Protein AF-A0A1M2VVQ6-F1 (afdb_monomer_lite)

pLDDT: mean 74.53, std 21.7, range [38.53, 98.31]

Sequence (285 aa):
MPRKKKAVEDTEEDHKRVYKPYTCKCLKHCNGNPTPVSKSSYYRHQLAEKVRRAGRHIVDKVRRKRKKDSDGLGAHRQTSNRSAGTDSLTTSSDPNRTRGTITGQVPLVETVAPAPAVTANVEVIAKAEVIMQAEVTAQAEATAKADTTAKADTTVKADATAKAEATAKAPTAKGASRLRINRTSTTARNLSAVAYIKQHPKATTGEFTTYYDTMNEELQIGNEARFRFGHAHLLKNPGASAEEVVNAFAAAPDDVKKTFYDVALAQITATAKAKKPRTNGKALK

Organism: Trametes pubescens (NCBI:txid154538)

Secondary structure (DSSP, 8-state):
---PPPP----GGGG------EEE--TTTSTTS-EEE-HHHHHHHHHHHHHHHHHHHHHHHHHHHHHHHHHHTTTTS-SS---------------------------------------------------------------------------------------------TT-PBPPP-TT---HHHHHHHHHHHH-TT-BHHHHHHHHHT--HHHHHHHHHHHHHHHHHHHH-TT--HHHHHHHHHHS-HHHHHHHHHHHHHHHHHHHHHTS---------

Radius of gyration: 37.9 Å; chains: 1; bounding box: 66×82×114 Å

Structure (mmCIF, N/CA/C/O backbone):
data_AF-A0A1M2VVQ6-F1
#
_entry.id   AF-A0A1M2VVQ6-F1
#
loop_
_atom_site.group_PDB
_atom_site.id
_atom_site.type_symbol
_atom_site.label_atom_id
_atom_site.label_alt_id
_atom_site.label_comp_id
_atom_site.label_asym_id
_atom_site.label_entity_id
_atom_site.label_seq_id
_atom_site.pdbx_PDB_ins_code
_atom_site.Cartn_x
_atom_site.Cartn_y
_atom_site.Cartn_z
_atom_site.occupancy
_atom_site.B_iso_or_equiv
_atom_site.auth_seq_id
_atom_site.auth_comp_id
_atom_site.auth_asym_id
_atom_site.auth_atom_id
_atom_site.pdbx_PDB_model_num
ATOM 1 N N . MET A 1 1 ? -20.228 12.683 49.291 1.00 43.69 1 MET A N 1
ATOM 2 C CA . MET A 1 1 ? -20.542 13.968 48.623 1.00 43.69 1 MET A CA 1
ATOM 3 C C . MET A 1 1 ? -21.020 13.694 47.193 1.00 43.69 1 MET A C 1
ATOM 5 O O . MET A 1 1 ? -20.183 13.441 46.330 1.00 43.69 1 MET A O 1
ATOM 9 N N . PRO A 1 2 ? -22.338 13.649 46.930 1.00 49.59 2 PRO A N 1
ATOM 10 C CA . PRO A 1 2 ? -22.874 13.388 45.594 1.00 49.59 2 PRO A CA 1
ATOM 11 C C . PRO A 1 2 ? -22.702 14.625 44.697 1.00 49.59 2 PRO A C 1
ATOM 13 O O . PRO A 1 2 ? -23.099 15.732 45.057 1.00 49.59 2 PRO A O 1
ATOM 16 N N . ARG A 1 3 ? -22.084 14.451 43.522 1.00 50.03 3 ARG A N 1
ATOM 17 C CA . ARG A 1 3 ? -21.921 15.524 42.529 1.00 50.03 3 ARG A CA 1
ATOM 18 C C . ARG A 1 3 ? -23.274 15.822 41.876 1.00 50.03 3 ARG A C 1
ATOM 20 O O . ARG A 1 3 ? -23.777 15.008 41.105 1.00 50.03 3 ARG A O 1
ATOM 27 N N . LYS A 1 4 ? -23.845 16.995 42.179 1.00 59.12 4 LYS A N 1
ATOM 28 C CA . LYS A 1 4 ? -25.025 17.549 41.497 1.00 59.12 4 LYS A CA 1
ATOM 29 C C . LYS A 1 4 ? -24.736 17.668 39.996 1.00 59.12 4 LYS A C 1
ATOM 31 O O . LYS A 1 4 ? -23.838 18.405 39.593 1.00 59.12 4 LYS A O 1
ATOM 36 N N . LYS A 1 5 ? -25.488 16.929 39.178 1.00 60.38 5 LYS A N 1
ATOM 37 C CA . LYS A 1 5 ? -25.526 17.106 37.723 1.00 60.38 5 LYS A CA 1
ATOM 38 C C . LYS A 1 5 ? -26.193 18.455 37.439 1.00 60.38 5 LYS A C 1
ATOM 40 O O . LYS A 1 5 ? -27.331 18.659 37.848 1.00 60.38 5 LYS A O 1
ATOM 45 N N . LYS A 1 6 ? -25.473 19.377 36.793 1.00 63.59 6 LYS A N 1
ATOM 46 C CA . LYS A 1 6 ? -26.068 20.597 36.232 1.00 63.59 6 LYS A CA 1
ATOM 47 C C . LYS A 1 6 ? -26.961 20.188 35.063 1.00 63.59 6 LYS A C 1
ATOM 49 O O . LYS A 1 6 ? -26.488 19.493 34.166 1.00 63.59 6 LYS A O 1
ATOM 54 N N . ALA A 1 7 ? -28.225 20.596 35.111 1.00 61.66 7 ALA A N 1
ATOM 55 C CA . ALA A 1 7 ? -29.101 20.581 33.952 1.00 61.66 7 ALA A CA 1
ATOM 56 C C . ALA A 1 7 ? -28.480 21.498 32.891 1.00 61.66 7 ALA A C 1
AT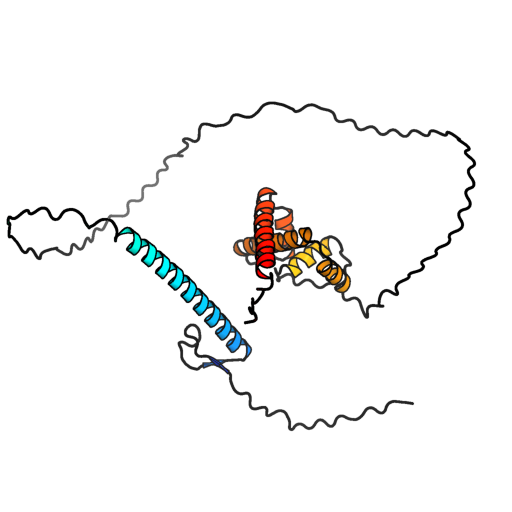OM 58 O O . ALA A 1 7 ? -28.131 22.641 33.187 1.00 61.66 7 ALA A O 1
ATOM 59 N N . VAL A 1 8 ? -28.245 20.949 31.704 1.00 64.56 8 VAL A N 1
ATOM 60 C CA . VAL A 1 8 ? -27.896 21.728 30.520 1.00 64.56 8 VAL A CA 1
ATOM 61 C C . VAL A 1 8 ? -29.236 22.154 29.939 1.00 64.56 8 VAL A C 1
ATOM 63 O O . VAL A 1 8 ? -30.011 21.301 29.519 1.00 64.56 8 VAL A O 1
ATOM 66 N N . GLU A 1 9 ? -29.548 23.442 30.040 1.00 64.50 9 GLU A N 1
ATOM 67 C CA . GLU A 1 9 ? -30.671 24.046 29.329 1.00 64.50 9 GLU A CA 1
ATOM 68 C C . GLU A 1 9 ? -30.311 24.075 27.840 1.00 64.50 9 GLU A C 1
ATOM 70 O O . GLU A 1 9 ? -29.369 24.759 27.434 1.00 64.50 9 GLU A O 1
ATOM 75 N N . ASP A 1 10 ? -31.021 23.272 27.048 1.00 54.12 10 ASP A N 1
ATOM 76 C CA . ASP A 1 10 ? -30.941 23.258 25.589 1.00 54.12 10 ASP A CA 1
ATOM 77 C C . ASP A 1 10 ? -31.578 24.546 25.044 1.00 54.12 10 ASP A C 1
ATOM 79 O O . ASP A 1 10 ? -32.793 24.645 24.875 1.00 54.12 10 ASP A O 1
ATOM 83 N N . THR A 1 11 ? -30.760 25.564 24.782 1.00 62.25 11 THR A N 1
ATOM 84 C CA . THR A 1 11 ? -31.177 26.741 24.017 1.00 62.25 11 THR A CA 1
ATOM 85 C C . THR A 1 11 ? -31.167 26.404 22.520 1.00 62.25 11 THR A C 1
ATOM 87 O O . THR A 1 11 ? -30.121 26.324 21.880 1.00 62.25 11 THR A O 1
ATOM 90 N N . GLU A 1 12 ? -32.355 26.214 21.937 1.00 64.69 12 GLU A N 1
ATOM 91 C CA . GLU A 1 12 ? -32.599 25.886 20.516 1.00 64.69 12 GLU A CA 1
ATOM 92 C C . GLU A 1 12 ? -32.143 26.959 19.491 1.00 64.69 12 GLU A C 1
ATOM 94 O O . GLU A 1 12 ? -32.340 26.796 18.284 1.00 64.69 12 GLU A O 1
ATOM 99 N N . GLU A 1 13 ? -31.508 28.058 19.907 1.00 62.50 13 GLU A N 1
ATOM 100 C CA . GLU A 1 13 ? -31.240 29.211 19.030 1.00 62.50 13 GLU A CA 1
ATOM 101 C C . GLU A 1 13 ? -29.960 29.124 18.170 1.00 62.50 13 GLU A C 1
ATOM 103 O O . GLU A 1 13 ? -29.774 29.941 17.266 1.00 62.50 13 GLU A O 1
ATOM 108 N N . ASP A 1 14 ? -29.093 28.121 18.349 1.00 58.66 14 ASP A N 1
ATOM 109 C CA . ASP A 1 14 ? -27.730 28.151 17.776 1.00 58.66 14 ASP A CA 1
ATOM 110 C C . ASP A 1 14 ? -27.556 27.448 16.401 1.00 58.66 14 ASP A C 1
ATOM 112 O O . ASP A 1 14 ? -26.443 27.282 15.884 1.00 58.66 14 ASP A O 1
ATOM 116 N N . HIS A 1 15 ? -28.651 27.040 15.744 1.00 59.78 15 HIS A N 1
ATOM 117 C CA . HIS A 1 15 ? -28.588 26.220 14.518 1.00 59.78 15 HIS A CA 1
ATOM 118 C C . HIS A 1 15 ? -28.807 26.947 13.182 1.00 59.78 15 HIS A C 1
ATOM 120 O O . HIS A 1 15 ? -28.837 26.304 12.131 1.00 59.78 15 HIS A O 1
ATOM 126 N N . LYS A 1 16 ? -28.821 28.285 13.153 1.00 59.94 16 LYS A N 1
ATOM 127 C CA . LYS A 1 16 ? -28.748 29.057 11.894 1.00 59.94 16 LYS A CA 1
ATOM 128 C C . LYS A 1 16 ? -27.322 29.512 11.575 1.00 59.94 16 LYS A C 1
ATOM 130 O O . LYS A 1 16 ? -27.089 30.654 11.182 1.00 59.94 16 LYS A O 1
ATOM 135 N N . ARG A 1 17 ? -26.334 28.611 11.657 1.00 67.06 17 ARG A N 1
ATOM 136 C CA . ARG A 1 17 ? -25.067 28.833 10.940 1.00 67.06 17 ARG A CA 1
ATOM 137 C C . ARG A 1 17 ? -25.363 28.767 9.449 1.00 67.06 17 ARG A C 1
ATOM 139 O O . ARG A 1 17 ? -25.398 27.684 8.874 1.00 67.06 17 ARG A O 1
ATOM 146 N N . VAL A 1 18 ? -25.590 29.933 8.844 1.00 73.44 18 VAL A N 1
ATOM 147 C CA . VAL A 1 18 ? -25.750 30.125 7.399 1.00 73.44 18 VAL A CA 1
ATOM 148 C C . VAL A 1 18 ? -24.633 29.362 6.686 1.00 73.44 18 VAL A C 1
ATOM 150 O O . VAL A 1 18 ? -23.469 29.773 6.688 1.00 73.44 18 VAL A O 1
ATOM 153 N N . TYR A 1 19 ? -24.973 28.197 6.132 1.00 78.56 19 TYR A N 1
ATOM 154 C CA . TYR A 1 19 ? -24.023 27.337 5.444 1.00 78.56 19 TYR A CA 1
ATOM 155 C C . TYR A 1 19 ? -23.628 28.041 4.150 1.00 78.56 19 TYR A C 1
ATOM 157 O O . TYR A 1 19 ? -24.377 28.024 3.178 1.00 78.56 19 TYR A O 1
ATOM 165 N N . LYS A 1 20 ? -22.466 28.704 4.135 1.00 82.00 20 LYS A N 1
ATOM 166 C CA . LYS A 1 20 ? -21.926 29.295 2.905 1.00 82.00 20 LYS A CA 1
ATOM 167 C C . LYS A 1 20 ? -21.628 28.151 1.925 1.00 82.00 20 LYS A C 1
ATOM 169 O O . LYS A 1 20 ? -20.743 27.341 2.218 1.00 82.00 20 LYS A O 1
ATOM 174 N N . PRO A 1 21 ? -22.343 28.046 0.790 1.00 87.12 21 PRO A N 1
ATOM 175 C CA . PRO A 1 21 ? -22.117 26.967 -0.160 1.00 87.12 21 PRO A CA 1
ATOM 176 C C . PRO A 1 21 ? -20.714 27.096 -0.763 1.00 87.12 21 PRO A C 1
ATOM 178 O O . PRO A 1 21 ? -20.278 28.186 -1.138 1.00 87.12 21 PRO A O 1
ATOM 181 N N . TYR A 1 22 ? -19.989 25.980 -0.864 1.00 93.38 22 TYR A N 1
ATOM 182 C CA . TYR A 1 22 ? -18.701 25.958 -1.553 1.00 93.38 22 TYR A CA 1
ATOM 183 C C . TYR A 1 22 ? -18.952 26.028 -3.059 1.00 93.38 22 TYR A C 1
ATOM 185 O O . TYR A 1 22 ? -19.727 25.240 -3.590 1.00 93.38 22 TYR A O 1
ATOM 193 N N . THR A 1 23 ? -18.288 26.939 -3.768 1.00 92.44 23 THR A N 1
ATOM 194 C CA . THR A 1 23 ? -18.395 27.044 -5.230 1.00 92.44 23 THR A CA 1
ATOM 195 C C . THR A 1 23 ? -17.130 26.502 -5.890 1.00 92.44 23 THR A C 1
ATOM 197 O O . THR A 1 23 ? -16.009 26.863 -5.530 1.00 92.44 23 THR A O 1
ATOM 200 N N . CYS A 1 24 ? -17.288 25.593 -6.853 1.00 93.12 24 CYS A N 1
ATOM 201 C CA . CYS A 1 24 ? -16.178 25.038 -7.628 1.00 93.12 24 CYS A CA 1
ATOM 202 C C . CYS A 1 24 ? -16.239 25.539 -9.077 1.00 93.12 24 CYS A C 1
ATOM 204 O O . CYS A 1 24 ? -17.318 25.612 -9.649 1.00 93.12 24 CYS A O 1
ATOM 206 N N . LYS A 1 25 ? -15.078 25.862 -9.665 1.00 92.19 25 LYS A N 1
ATOM 207 C CA . LYS A 1 25 ? -14.919 26.315 -11.064 1.00 92.19 25 LYS A CA 1
ATOM 208 C C . LYS A 1 25 ? -13.993 25.397 -11.877 1.00 92.19 25 LYS A C 1
ATOM 210 O O . LYS A 1 25 ? -13.282 25.845 -12.773 1.00 92.19 25 LYS A O 1
ATOM 215 N N . CYS A 1 26 ? -13.882 24.118 -11.516 1.00 87.44 26 CYS A N 1
ATOM 216 C CA . CYS A 1 26 ? -12.960 23.223 -12.219 1.00 87.44 26 CYS A CA 1
ATOM 217 C C . CYS A 1 26 ? -13.473 22.902 -13.635 1.00 87.44 26 CYS A C 1
ATOM 219 O O . CYS A 1 26 ? -14.667 22.695 -13.841 1.00 87.44 26 CYS A O 1
ATOM 221 N N . LEU A 1 27 ? -12.570 22.829 -14.617 1.00 85.50 27 LEU A N 1
ATOM 222 C CA . LEU A 1 27 ? -12.946 22.578 -16.016 1.00 85.50 27 LEU A CA 1
ATOM 223 C C . LEU A 1 27 ? -13.552 21.186 -16.227 1.00 85.50 27 LEU A C 1
ATOM 225 O O . LEU A 1 27 ? -14.407 21.026 -17.080 1.00 85.50 27 LEU A O 1
ATOM 229 N N . LYS A 1 28 ? -13.126 20.179 -15.453 1.00 86.00 28 LYS A N 1
ATOM 230 C CA . LYS A 1 28 ? -13.528 18.784 -15.686 1.00 86.00 28 LYS A CA 1
ATOM 231 C C . LYS A 1 28 ? -14.926 18.449 -15.162 1.00 86.00 28 LYS A C 1
ATOM 233 O O . LYS A 1 28 ? -15.547 17.544 -15.696 1.00 86.00 28 LYS A O 1
ATOM 238 N N . HIS A 1 29 ? -15.364 19.046 -14.052 1.00 86.56 29 HIS A N 1
ATOM 239 C CA . HIS A 1 29 ? -16.640 18.675 -13.407 1.00 86.56 29 HIS A CA 1
ATOM 240 C C . HIS A 1 29 ? -17.638 19.831 -13.386 1.00 86.56 29 HIS A C 1
ATOM 242 O O . HIS A 1 29 ? -18.831 19.596 -13.270 1.00 86.56 29 HIS A O 1
ATOM 248 N N . CYS A 1 30 ? -17.158 21.070 -13.509 1.00 88.12 30 CYS A N 1
ATOM 249 C CA . CYS A 1 30 ? -17.995 22.266 -13.472 1.00 88.12 30 CYS A CA 1
ATOM 250 C C . CYS A 1 30 ? -17.981 23.018 -14.813 1.00 88.12 30 CYS A C 1
ATOM 252 O O . CYS A 1 30 ? -18.592 24.075 -14.916 1.00 88.12 30 CYS A O 1
ATOM 254 N N . ASN A 1 31 ? -17.243 22.533 -15.824 1.00 88.31 31 ASN A N 1
ATOM 255 C CA . ASN A 1 31 ? -17.029 23.206 -17.116 1.00 88.31 31 ASN A CA 1
ATOM 256 C C . ASN A 1 31 ? -16.543 24.665 -16.988 1.00 88.31 31 ASN A C 1
ATOM 258 O O . ASN A 1 31 ? -16.753 25.479 -17.877 1.00 88.31 31 ASN A O 1
ATOM 262 N N . GLY A 1 32 ? -15.895 25.010 -15.867 1.00 87.88 32 GLY A N 1
ATOM 263 C CA . GLY A 1 32 ? -15.480 26.384 -15.557 1.00 87.88 32 GLY A CA 1
ATOM 264 C C . GLY A 1 32 ? -16.569 27.273 -14.939 1.00 87.88 32 GLY A C 1
ATOM 265 O O . GLY A 1 32 ? -16.237 28.321 -14.383 1.00 87.88 32 GLY A O 1
ATOM 266 N N . ASN A 1 33 ? -17.832 26.842 -14.939 1.00 92.75 33 ASN A N 1
ATOM 267 C CA . ASN A 1 33 ? -18.932 27.577 -14.322 1.00 92.75 33 ASN A CA 1
ATOM 268 C C . ASN A 1 33 ? -18.927 27.387 -12.795 1.00 92.75 33 ASN A C 1
ATOM 270 O O . ASN A 1 33 ? -18.626 26.292 -12.317 1.00 92.75 33 ASN A O 1
ATOM 274 N N . PRO A 1 34 ? -19.234 28.429 -12.000 1.00 92.75 34 PRO A N 1
ATOM 275 C CA . PRO A 1 34 ? -19.323 28.311 -10.550 1.00 92.75 34 PRO A CA 1
ATOM 276 C C . PRO A 1 34 ? -20.540 27.468 -10.160 1.00 92.75 34 PRO A C 1
ATOM 278 O O . PRO A 1 34 ? -21.655 27.970 -10.075 1.00 92.75 34 PRO A O 1
ATOM 281 N N . THR A 1 35 ? -20.322 26.183 -9.893 1.00 93.12 35 THR A N 1
ATOM 282 C CA . THR A 1 35 ? -21.376 25.282 -9.408 1.00 93.12 35 THR A CA 1
ATOM 283 C C . THR A 1 35 ? -21.276 25.133 -7.888 1.00 93.12 35 THR A C 1
ATOM 285 O O . THR A 1 35 ? -20.170 24.857 -7.394 1.00 93.12 35 THR A O 1
ATOM 288 N N . PRO A 1 36 ? -22.380 25.285 -7.135 1.00 94.06 36 PRO A N 1
ATOM 289 C CA . PRO A 1 36 ? -22.394 24.982 -5.712 1.00 94.06 36 PRO A CA 1
ATOM 290 C C . PRO A 1 36 ? -22.177 23.479 -5.511 1.00 94.06 36 PRO A C 1
ATOM 292 O O . PRO A 1 36 ? -22.791 22.644 -6.170 1.00 94.06 36 PRO A O 1
ATOM 295 N N . VAL A 1 37 ? -21.267 23.131 -4.612 1.00 94.25 37 VAL A N 1
ATOM 296 C CA . VAL A 1 37 ? -20.904 21.754 -4.285 1.00 94.25 37 VAL A CA 1
ATOM 297 C C . VAL A 1 37 ? -20.813 21.592 -2.773 1.00 94.25 37 VAL A C 1
ATOM 299 O O . VAL A 1 37 ? -20.580 22.547 -2.030 1.00 94.25 37 VAL A O 1
ATOM 302 N N . SER A 1 38 ? -20.959 20.357 -2.298 1.00 93.12 38 SER A N 1
ATOM 303 C CA . SER A 1 38 ? -20.677 20.043 -0.899 1.00 93.12 38 SER A CA 1
ATOM 304 C C . SER A 1 38 ? -19.198 20.284 -0.571 1.00 93.12 38 SER A C 1
ATOM 306 O O . SER A 1 38 ? -18.321 20.198 -1.439 1.00 93.12 38 SER A O 1
ATOM 308 N N . LYS A 1 39 ? -18.893 20.526 0.710 1.00 92.50 39 LYS A N 1
ATOM 309 C CA . LYS A 1 39 ? -17.516 20.709 1.202 1.00 92.50 39 LYS A CA 1
ATOM 310 C C . LYS A 1 39 ? -16.574 19.575 0.776 1.00 92.50 39 LYS A C 1
ATOM 312 O O . LYS A 1 39 ? -15.461 19.829 0.321 1.00 92.50 39 LYS A O 1
ATOM 317 N N . SER A 1 40 ? -17.013 18.320 0.888 1.00 90.50 40 SER A N 1
ATOM 318 C CA . SER A 1 40 ? -16.204 17.152 0.511 1.00 90.50 40 SER A CA 1
ATOM 319 C C . SER A 1 40 ? -15.951 17.078 -0.998 1.00 90.50 40 SER A C 1
ATOM 321 O O . SER A 1 40 ? -14.845 16.740 -1.425 1.00 90.50 40 SER A O 1
ATOM 323 N N . SER A 1 41 ? -16.938 17.429 -1.826 1.00 91.75 41 SER A N 1
ATOM 324 C CA . SER A 1 41 ? -16.773 17.490 -3.282 1.00 91.75 41 SER A CA 1
ATOM 325 C C . SER A 1 41 ? -15.864 18.643 -3.710 1.00 91.75 41 SER A C 1
ATOM 327 O O . SER A 1 41 ? -14.991 18.437 -4.551 1.00 91.75 41 SER A O 1
ATOM 329 N N . TYR A 1 42 ? -15.963 19.809 -3.062 1.00 94.88 42 TYR A N 1
ATOM 330 C CA . TYR A 1 42 ? -15.055 20.936 -3.292 1.00 94.88 42 TYR A CA 1
ATOM 331 C C . TYR A 1 42 ? -13.581 20.537 -3.127 1.00 94.88 42 TYR A C 1
ATOM 333 O O . TYR A 1 42 ? -12.776 20.757 -4.035 1.00 94.88 42 TYR A O 1
ATOM 341 N N . TYR A 1 43 ? -13.223 19.889 -2.011 1.00 94.50 43 TYR A N 1
ATOM 342 C CA . TYR A 1 43 ? -11.838 19.466 -1.775 1.00 94.50 43 TYR A CA 1
ATOM 343 C C . TYR A 1 43 ? -11.373 18.376 -2.747 1.00 94.50 43 TYR A C 1
ATOM 345 O O . TYR A 1 43 ? -10.229 18.424 -3.204 1.00 94.50 43 TYR A O 1
ATOM 353 N N . ARG A 1 44 ? -12.253 17.438 -3.134 1.00 90.94 44 ARG A N 1
ATOM 354 C CA . ARG A 1 44 ? -11.942 16.438 -4.172 1.00 90.94 44 ARG A CA 1
ATOM 355 C C . ARG A 1 44 ? -11.640 17.098 -5.519 1.00 90.94 44 ARG A C 1
ATOM 357 O O . ARG A 1 44 ? -10.627 16.776 -6.137 1.00 90.94 44 ARG A O 1
ATOM 364 N N . HIS A 1 45 ? -12.452 18.070 -5.940 1.00 92.31 45 HIS A N 1
ATOM 365 C CA . HIS A 1 45 ? -12.227 18.806 -7.189 1.00 92.31 45 HIS A CA 1
ATOM 366 C C . HIS A 1 45 ? -10.939 19.639 -7.125 1.00 92.31 45 HIS A C 1
ATOM 368 O O . HIS A 1 45 ? -10.164 19.663 -8.082 1.00 92.31 45 HIS A O 1
ATOM 374 N N . GLN A 1 46 ? -10.673 20.292 -5.988 1.00 92.19 46 GLN A N 1
ATOM 375 C CA . GLN A 1 46 ? -9.464 21.089 -5.789 1.00 92.19 46 GLN A CA 1
ATOM 376 C C . GLN A 1 46 ? -8.193 20.225 -5.845 1.00 92.19 46 GLN A C 1
ATOM 378 O O . GLN A 1 46 ? -7.199 20.631 -6.450 1.00 92.19 46 GLN A O 1
ATOM 383 N N . LEU A 1 47 ? -8.2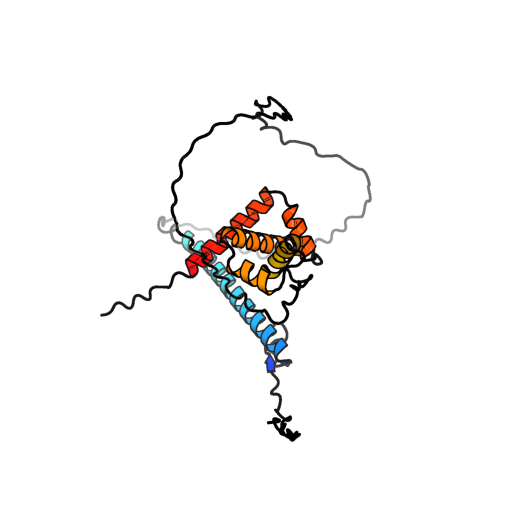22 19.026 -5.252 1.00 91.62 47 LEU A N 1
ATOM 384 C CA . LEU A 1 47 ? -7.113 18.075 -5.308 1.00 91.62 47 LEU A CA 1
ATOM 385 C C . LEU A 1 47 ? -6.893 17.552 -6.733 1.00 91.62 47 LEU A C 1
ATOM 387 O O . LEU A 1 47 ? -5.765 17.584 -7.225 1.00 91.62 47 LEU A O 1
ATOM 391 N N . ALA A 1 48 ? -7.965 17.149 -7.420 1.00 89.12 48 ALA A N 1
ATOM 392 C CA . ALA A 1 48 ? -7.895 16.691 -8.806 1.00 89.12 48 ALA A CA 1
ATOM 393 C C . ALA A 1 48 ? -7.301 17.767 -9.732 1.00 89.12 48 ALA A C 1
ATOM 395 O O . ALA A 1 48 ? -6.435 17.478 -10.557 1.00 89.12 48 ALA A O 1
ATOM 396 N N . GLU A 1 49 ? -7.701 19.029 -9.559 1.00 90.69 49 GLU A N 1
ATOM 397 C CA . GLU A 1 49 ? -7.188 20.147 -10.353 1.00 90.69 49 GLU A CA 1
ATOM 398 C C . GLU A 1 49 ? -5.707 20.448 -10.059 1.00 90.69 49 GLU A C 1
ATOM 400 O O . GLU A 1 49 ? -4.946 20.737 -10.988 1.00 90.69 49 GLU A O 1
ATOM 405 N N . LYS A 1 50 ? -5.261 20.315 -8.799 1.00 91.44 50 LYS A N 1
ATOM 406 C CA . LYS A 1 50 ? -3.834 20.410 -8.431 1.00 91.44 50 LYS A CA 1
ATOM 407 C C . LYS A 1 50 ? -3.000 19.321 -9.109 1.00 91.44 50 LYS A C 1
ATOM 409 O O . LYS A 1 50 ? -1.992 19.645 -9.737 1.00 91.44 50 LYS A O 1
ATOM 414 N N . VAL A 1 51 ? -3.439 18.061 -9.050 1.00 92.12 51 VAL A N 1
ATOM 415 C CA . VAL A 1 51 ? -2.764 16.935 -9.722 1.00 92.12 51 VAL A CA 1
ATOM 416 C C . VAL A 1 51 ? -2.707 17.165 -11.236 1.00 92.12 51 VAL A C 1
ATOM 418 O O . VAL A 1 51 ? -1.652 17.015 -11.851 1.00 92.12 51 VAL A O 1
ATOM 421 N N . ARG A 1 52 ? -3.806 17.637 -11.840 1.00 90.38 52 ARG A N 1
ATOM 422 C CA . ARG A 1 52 ? -3.876 17.954 -13.275 1.00 90.38 52 ARG A CA 1
ATOM 423 C C . ARG A 1 52 ? -2.886 19.053 -13.683 1.00 90.38 52 ARG A C 1
ATOM 425 O O . ARG A 1 52 ? -2.276 18.963 -14.748 1.00 90.38 52 ARG A O 1
ATOM 432 N N . ARG A 1 53 ? -2.735 20.103 -12.865 1.00 91.88 53 ARG A N 1
ATOM 433 C CA . ARG A 1 53 ? -1.760 21.190 -13.093 1.00 91.88 53 ARG A CA 1
ATOM 434 C C . ARG A 1 53 ? -0.320 20.690 -12.983 1.00 91.88 53 ARG A C 1
ATOM 436 O O . ARG A 1 53 ? 0.485 21.010 -13.854 1.00 91.88 53 ARG A O 1
ATOM 443 N N . ALA A 1 54 ? -0.020 19.873 -11.974 1.00 91.06 54 ALA A N 1
ATOM 444 C CA . ALA A 1 54 ? 1.295 19.254 -11.818 1.00 91.06 54 ALA A CA 1
ATOM 445 C C . ALA A 1 54 ? 1.645 18.354 -13.018 1.00 91.06 54 ALA A C 1
ATOM 447 O O . ALA A 1 54 ? 2.741 18.465 -13.566 1.00 91.06 54 ALA A O 1
ATOM 448 N N . GLY A 1 55 ? 0.689 17.548 -13.495 1.00 93.25 55 GLY A N 1
ATOM 449 C CA . GLY A 1 55 ? 0.853 16.724 -14.695 1.00 93.25 55 GLY A CA 1
ATOM 450 C C . GLY A 1 55 ? 1.186 17.547 -15.942 1.00 93.25 55 GLY A C 1
ATOM 451 O O . GLY A 1 55 ? 2.166 17.251 -16.622 1.00 93.25 55 GLY A O 1
ATOM 452 N N . ARG A 1 56 ? 0.444 18.637 -16.206 1.00 93.38 56 ARG A N 1
ATOM 453 C CA . ARG A 1 56 ? 0.752 19.543 -17.333 1.00 93.38 56 ARG A CA 1
ATOM 454 C C . ARG A 1 56 ? 2.151 20.136 -17.241 1.00 93.38 56 ARG A C 1
ATOM 456 O O . ARG A 1 56 ? 2.871 20.131 -18.230 1.00 93.38 56 ARG A O 1
ATOM 463 N N . HIS A 1 57 ? 2.556 20.577 -16.053 1.00 93.19 57 HIS A N 1
ATOM 464 C CA . HIS A 1 57 ? 3.887 21.139 -15.846 1.00 93.19 57 HIS A CA 1
ATOM 465 C C . HIS A 1 57 ? 5.006 20.132 -16.166 1.00 93.19 57 HIS A C 1
ATOM 467 O O . HIS A 1 57 ? 6.017 20.500 -16.762 1.00 93.19 57 HIS A O 1
ATOM 473 N N . ILE A 1 58 ? 4.830 18.852 -15.815 1.00 92.75 58 ILE A N 1
ATOM 474 C CA . ILE A 1 58 ? 5.790 17.792 -16.162 1.00 92.75 58 ILE A CA 1
ATOM 475 C C . ILE A 1 58 ? 5.839 17.584 -17.680 1.00 92.75 58 ILE A C 1
ATOM 477 O O . ILE A 1 58 ? 6.930 17.566 -18.248 1.00 92.75 58 ILE A O 1
ATOM 481 N N . VAL A 1 59 ? 4.682 17.484 -18.344 1.00 94.44 59 VAL A N 1
ATOM 482 C CA . VAL A 1 59 ? 4.607 17.320 -19.807 1.00 94.44 59 VAL A CA 1
ATOM 483 C C . VAL A 1 59 ? 5.265 18.498 -20.525 1.00 94.44 59 VAL A C 1
ATOM 485 O O . VAL A 1 59 ? 6.084 18.287 -21.418 1.00 94.44 59 VAL A O 1
ATOM 488 N N . ASP A 1 60 ? 4.989 19.734 -20.102 1.00 95.06 60 ASP A N 1
ATOM 489 C CA . ASP A 1 60 ? 5.625 20.926 -20.667 1.00 95.06 60 ASP A CA 1
ATOM 490 C C . ASP A 1 60 ? 7.139 20.931 -20.441 1.00 95.06 60 ASP A C 1
ATOM 492 O O . ASP A 1 60 ? 7.895 21.296 -21.343 1.00 95.06 60 ASP A O 1
ATOM 496 N N . LYS A 1 61 ? 7.609 20.479 -19.274 1.00 94.44 61 LYS A N 1
ATOM 497 C CA . LYS A 1 61 ? 9.042 20.360 -18.985 1.00 94.44 61 LYS A CA 1
ATOM 498 C C . LYS A 1 61 ? 9.721 19.327 -19.889 1.00 94.44 61 LYS A C 1
ATOM 500 O O . LYS A 1 61 ? 10.790 19.611 -20.427 1.00 94.44 61 LYS A O 1
ATOM 505 N N . VAL A 1 62 ? 9.098 18.166 -20.105 1.00 94.88 62 VAL A N 1
ATOM 506 C CA . VAL A 1 62 ? 9.594 17.132 -21.033 1.00 94.88 62 VAL A CA 1
ATOM 507 C C . VAL A 1 62 ? 9.589 17.647 -22.472 1.00 94.88 62 VAL A C 1
ATOM 509 O O . VAL A 1 62 ? 10.578 17.481 -23.183 1.00 94.88 62 VAL A O 1
ATOM 512 N N . ARG A 1 63 ? 8.520 18.336 -22.890 1.00 95.00 63 ARG A N 1
ATOM 513 C CA . ARG A 1 63 ? 8.413 18.938 -24.225 1.00 95.00 63 ARG A CA 1
ATOM 514 C C . ARG A 1 63 ? 9.498 19.990 -24.463 1.00 95.00 63 ARG A C 1
ATOM 516 O O . ARG A 1 63 ? 10.142 19.966 -25.506 1.00 95.00 63 ARG A O 1
ATOM 523 N N . ARG A 1 64 ? 9.745 20.873 -23.487 1.00 93.44 64 ARG A N 1
ATOM 524 C CA . ARG A 1 64 ? 10.832 21.869 -23.546 1.00 93.44 64 ARG A CA 1
ATOM 525 C C . ARG A 1 64 ? 12.209 21.214 -23.612 1.00 93.44 64 ARG A C 1
ATOM 527 O O . ARG A 1 64 ? 13.057 21.700 -24.350 1.00 93.44 64 ARG A O 1
ATOM 534 N N . LYS A 1 65 ? 12.424 20.115 -22.880 1.00 92.00 65 LYS A N 1
ATOM 535 C CA . LYS A 1 65 ? 13.680 19.357 -22.942 1.00 92.00 65 LYS A CA 1
ATOM 536 C C . LYS A 1 65 ? 13.907 18.771 -24.340 1.00 92.00 65 LYS A C 1
ATOM 538 O O . LYS A 1 65 ? 14.931 19.065 -24.936 1.00 92.00 65 LYS A O 1
ATOM 543 N N . ARG A 1 66 ? 12.912 18.075 -24.905 1.00 91.25 66 ARG A N 1
ATOM 544 C CA . ARG A 1 66 ? 12.993 17.523 -26.272 1.00 91.25 66 ARG A CA 1
ATOM 545 C C . ARG A 1 66 ? 13.263 18.593 -27.331 1.00 91.25 66 ARG A C 1
ATOM 547 O O . ARG A 1 66 ? 14.071 18.357 -28.216 1.00 91.25 66 ARG A O 1
ATOM 554 N N . LYS A 1 67 ? 12.627 19.767 -27.216 1.00 92.06 67 LYS A N 1
ATOM 555 C CA . LYS A 1 67 ? 12.877 20.896 -28.125 1.00 92.06 67 LYS A CA 1
ATOM 556 C C . LYS A 1 67 ? 14.313 21.427 -28.008 1.00 92.06 67 LYS A C 1
ATOM 558 O O . LYS A 1 67 ? 14.953 21.706 -29.010 1.00 92.06 67 LYS A O 1
ATOM 563 N N . LYS A 1 68 ? 14.846 21.524 -26.787 1.00 89.81 68 LYS A N 1
ATOM 564 C CA . LYS A 1 68 ? 16.243 21.926 -26.572 1.00 89.81 68 LYS A CA 1
ATOM 565 C C . LYS A 1 68 ? 17.226 20.919 -27.182 1.00 89.81 68 LYS A C 1
ATOM 567 O O . LYS A 1 68 ? 18.220 21.333 -27.768 1.00 89.81 68 LYS A O 1
ATOM 572 N N . ASP A 1 69 ? 16.931 19.626 -27.063 1.00 85.62 69 ASP A N 1
ATOM 573 C CA . ASP A 1 69 ? 17.770 18.559 -27.613 1.00 85.62 69 ASP A CA 1
ATOM 574 C C . ASP A 1 69 ? 17.711 18.527 -29.158 1.00 85.62 69 ASP A C 1
ATOM 576 O O . ASP A 1 69 ? 18.731 18.278 -29.797 1.00 85.62 69 ASP A O 1
ATOM 580 N N . SER A 1 70 ? 16.561 18.848 -29.773 1.00 83.50 70 SER A N 1
ATOM 581 C CA . SER A 1 70 ? 16.441 18.957 -31.237 1.00 83.50 70 SER A CA 1
ATOM 582 C C . SER A 1 70 ? 17.137 20.194 -31.808 1.00 83.50 70 SER A C 1
ATOM 584 O O . SER A 1 70 ? 17.809 20.095 -32.832 1.00 83.50 70 SER A O 1
ATOM 586 N N . ASP A 1 71 ? 17.018 21.345 -31.142 1.00 81.81 71 ASP A N 1
ATOM 587 C CA . ASP A 1 71 ? 17.606 22.603 -31.622 1.00 81.81 71 ASP A CA 1
ATOM 588 C C . ASP A 1 71 ? 19.140 22.627 -31.411 1.00 81.81 71 ASP A C 1
ATOM 590 O O . ASP A 1 71 ? 19.878 23.214 -32.201 1.00 81.81 71 ASP A O 1
ATOM 594 N N . GLY A 1 72 ? 19.646 21.937 -30.378 1.00 70.06 72 GLY A N 1
ATOM 595 C CA . GLY A 1 72 ? 21.077 21.874 -30.050 1.00 70.06 72 GLY A CA 1
ATOM 596 C C . GLY A 1 72 ? 21.934 21.023 -30.997 1.00 70.06 72 GLY A C 1
ATOM 597 O O . GLY A 1 72 ? 23.134 21.267 -31.102 1.00 70.06 72 GLY A O 1
ATOM 598 N N . LEU A 1 73 ? 21.346 20.062 -31.718 1.00 63.12 73 LEU A N 1
ATOM 599 C CA . LEU A 1 73 ? 22.071 19.221 -32.686 1.00 63.12 73 LEU A CA 1
ATOM 600 C C . LEU A 1 73 ? 22.166 19.849 -34.090 1.00 63.12 73 LEU A C 1
ATOM 602 O O . LEU A 1 73 ? 22.977 19.406 -34.900 1.00 63.12 73 LEU A O 1
ATOM 606 N N . GLY A 1 74 ? 21.374 20.888 -34.383 1.00 57.31 74 GLY A N 1
ATOM 607 C CA . GLY A 1 74 ? 21.340 21.545 -35.696 1.00 57.31 74 GLY A CA 1
ATOM 608 C C . GLY A 1 74 ? 22.286 22.741 -35.858 1.00 57.31 74 GLY A C 1
ATOM 609 O O . GLY A 1 74 ? 22.606 23.112 -36.984 1.00 57.31 74 GLY A O 1
ATOM 610 N N . ALA A 1 75 ? 22.762 23.344 -34.764 1.00 56.56 75 ALA A N 1
ATOM 611 C CA . ALA A 1 75 ? 23.487 24.618 -34.830 1.00 56.56 75 ALA A CA 1
ATOM 612 C C . ALA A 1 75 ? 24.995 24.497 -35.127 1.00 56.56 75 ALA A C 1
ATOM 614 O O . ALA A 1 75 ? 25.616 25.498 -35.472 1.00 56.56 75 ALA A O 1
ATOM 615 N N . HIS A 1 76 ? 25.603 23.306 -35.029 1.00 56.75 76 HIS A N 1
ATOM 616 C CA . HIS A 1 76 ? 27.065 23.171 -35.136 1.00 56.75 76 HIS A CA 1
ATOM 617 C C . HIS A 1 76 ? 27.591 22.680 -36.501 1.00 56.75 76 HIS A C 1
ATOM 619 O O . HIS A 1 76 ? 28.793 22.456 -36.635 1.00 56.75 76 HIS A O 1
ATOM 625 N N . ARG A 1 77 ? 26.742 22.514 -37.530 1.00 54.00 77 ARG A N 1
ATOM 626 C CA . ARG A 1 77 ? 27.156 21.895 -38.811 1.00 54.00 77 ARG A CA 1
ATOM 627 C C . ARG A 1 77 ? 26.912 22.730 -40.074 1.00 54.00 77 ARG A C 1
ATOM 629 O O . ARG A 1 77 ? 26.783 22.152 -41.148 1.00 54.00 77 ARG A O 1
ATOM 636 N N . GLN A 1 78 ? 26.853 24.060 -39.987 1.00 56.97 78 GLN A N 1
ATOM 637 C CA . GLN A 1 78 ? 26.729 24.917 -41.181 1.00 56.97 78 GLN A CA 1
ATOM 638 C C . GLN A 1 78 ? 27.527 26.228 -41.076 1.00 56.97 78 GLN A C 1
ATOM 640 O O . GLN A 1 78 ? 26.982 27.312 -41.234 1.00 56.97 78 GLN A O 1
ATOM 645 N N . THR A 1 79 ? 28.839 26.150 -40.840 1.00 58.81 79 THR A N 1
ATOM 646 C CA . THR A 1 79 ? 29.757 27.286 -41.070 1.00 58.81 79 THR A CA 1
ATOM 647 C C . THR A 1 79 ? 31.064 26.822 -41.713 1.00 58.81 79 THR A C 1
ATOM 649 O O . THR A 1 79 ? 32.139 27.078 -41.189 1.00 58.81 79 THR A O 1
ATOM 652 N N . SER A 1 80 ? 30.990 26.114 -42.840 1.00 60.47 80 SER A N 1
ATOM 653 C CA . SER A 1 80 ? 32.118 25.991 -43.778 1.00 60.47 80 SER A CA 1
ATOM 654 C C . SER A 1 80 ? 31.631 25.359 -45.079 1.00 60.47 80 SER A C 1
ATOM 656 O O . SER A 1 80 ? 31.505 24.140 -45.155 1.00 60.47 80 SER A O 1
ATOM 658 N N . ASN A 1 81 ? 31.263 26.206 -46.043 1.00 58.00 81 ASN A N 1
ATOM 659 C CA . ASN A 1 81 ? 31.393 26.008 -47.498 1.00 58.00 81 ASN A CA 1
ATOM 660 C C . ASN A 1 81 ? 30.428 26.945 -48.233 1.00 58.00 81 ASN A C 1
ATOM 662 O O . ASN A 1 81 ? 29.428 26.532 -48.812 1.00 58.00 81 ASN A O 1
ATOM 666 N N . ARG A 1 82 ? 30.749 28.243 -48.206 1.00 47.62 82 ARG A N 1
ATOM 667 C CA . ARG A 1 82 ? 30.377 29.157 -49.289 1.00 47.62 82 ARG A CA 1
ATOM 668 C C . ARG A 1 82 ? 31.532 29.130 -50.286 1.00 47.62 82 ARG A C 1
ATOM 670 O O . ARG A 1 82 ? 32.444 29.943 -50.201 1.00 47.62 82 ARG A O 1
ATOM 677 N N . SER A 1 83 ? 31.495 28.153 -51.183 1.00 54.03 83 SER A N 1
ATOM 678 C CA . SER A 1 83 ? 32.243 28.194 -52.437 1.00 54.03 83 SER A CA 1
ATOM 679 C C . SER A 1 83 ? 31.278 28.708 -53.493 1.00 54.03 83 SER A C 1
ATOM 681 O O . SER A 1 83 ? 30.159 28.211 -53.601 1.00 54.03 83 SER A O 1
ATOM 683 N N . ALA A 1 84 ? 31.700 29.743 -54.206 1.00 54.09 84 ALA A N 1
ATOM 684 C CA . ALA A 1 84 ? 30.979 30.343 -55.311 1.00 54.09 84 ALA A CA 1
ATOM 685 C C . ALA A 1 84 ? 30.584 29.290 -56.361 1.00 54.09 84 ALA A C 1
ATOM 687 O O . ALA A 1 84 ? 31.403 28.469 -56.763 1.00 54.09 84 ALA A O 1
ATOM 688 N N . GLY A 1 85 ? 29.333 29.351 -56.800 1.00 49.19 85 GLY A N 1
ATOM 689 C CA . GLY A 1 85 ? 28.803 28.576 -57.911 1.00 49.19 85 GLY A CA 1
ATOM 690 C C . GLY A 1 85 ? 27.573 29.298 -58.430 1.00 49.19 85 GLY A C 1
ATOM 691 O O . GLY A 1 85 ? 26.488 29.176 -57.866 1.00 49.19 85 GLY A O 1
ATOM 692 N N . THR A 1 86 ? 27.801 30.153 -59.418 1.00 55.38 86 THR A N 1
ATOM 693 C CA . THR A 1 86 ? 26.778 30.739 -60.280 1.00 55.38 86 THR A CA 1
ATOM 694 C C . THR A 1 86 ? 26.130 29.657 -61.146 1.00 55.38 86 THR A C 1
ATOM 696 O O . THR A 1 86 ? 26.661 28.559 -61.272 1.00 55.38 86 THR A O 1
ATOM 699 N N . ASP A 1 87 ? 25.012 30.039 -61.761 1.00 44.62 87 ASP A N 1
ATOM 700 C CA . ASP A 1 87 ? 24.293 29.376 -62.859 1.00 44.62 87 ASP A CA 1
ATOM 701 C C . ASP A 1 87 ? 23.091 28.531 -62.408 1.00 44.62 87 ASP A C 1
ATOM 703 O O . ASP A 1 87 ? 23.202 27.450 -61.845 1.00 44.62 87 ASP A O 1
ATOM 707 N N . SER A 1 88 ? 21.894 29.124 -62.408 1.00 51.94 88 SER A N 1
ATOM 708 C CA . SER A 1 88 ? 21.030 29.337 -63.583 1.00 51.94 88 SER A CA 1
ATOM 709 C C . SER A 1 88 ? 20.293 28.051 -63.940 1.00 51.94 88 SER A C 1
ATOM 711 O O . SER A 1 88 ? 20.870 27.161 -64.547 1.00 51.94 88 SER A O 1
ATOM 713 N N . LEU A 1 89 ? 19.015 27.966 -63.555 1.00 45.41 89 LEU A N 1
ATOM 714 C CA . LEU A 1 89 ? 17.939 27.486 -64.424 1.00 45.41 89 LEU A CA 1
ATOM 715 C C . LEU A 1 89 ? 16.577 27.682 -63.750 1.00 45.41 89 LEU A C 1
ATOM 717 O O . LEU A 1 89 ? 16.281 27.203 -62.658 1.00 45.41 89 LEU A O 1
ATOM 721 N N . THR A 1 90 ? 15.789 28.480 -64.452 1.00 50.06 90 THR A N 1
ATOM 722 C CA . THR A 1 90 ? 14.362 28.748 -64.338 1.00 50.06 90 THR A CA 1
ATOM 723 C C . THR A 1 90 ? 13.518 27.514 -64.679 1.00 50.06 90 THR A C 1
ATOM 725 O O . THR A 1 90 ? 14.033 26.518 -65.177 1.00 50.06 90 THR A O 1
ATOM 728 N N . THR A 1 91 ? 12.196 27.669 -64.511 1.00 46.72 91 THR A N 1
ATOM 729 C CA . THR A 1 91 ? 11.068 26.767 -64.853 1.00 46.72 91 THR A CA 1
ATOM 730 C C . THR A 1 91 ? 10.647 25.822 -63.723 1.00 46.72 91 THR A C 1
ATOM 732 O O . THR A 1 91 ? 11.477 25.281 -63.011 1.00 46.72 91 THR A O 1
ATOM 735 N N . SER A 1 92 ? 9.370 25.586 -63.446 1.00 44.44 92 SER A N 1
ATOM 736 C CA . SER A 1 92 ? 8.107 26.195 -63.868 1.00 44.44 92 SER A CA 1
ATOM 737 C C . SER A 1 92 ? 7.035 25.707 -62.893 1.00 44.44 92 SER A C 1
ATOM 739 O O . SER A 1 92 ? 7.129 24.625 -62.319 1.00 44.44 92 SER A O 1
ATOM 741 N N . SER A 1 93 ? 6.019 26.534 -62.707 1.00 56.72 93 SER A N 1
ATOM 742 C CA . SER A 1 93 ? 4.795 26.267 -61.964 1.00 56.72 93 SER A CA 1
ATOM 743 C C . SER A 1 93 ? 4.056 25.033 -62.491 1.00 56.72 93 SER A C 1
ATOM 745 O O . SER A 1 93 ? 3.805 24.962 -63.688 1.00 56.72 93 SER A O 1
ATOM 747 N N . ASP A 1 94 ? 3.615 24.139 -61.603 1.00 45.91 94 ASP A N 1
ATOM 748 C CA . ASP A 1 94 ? 2.579 23.148 -61.925 1.00 45.91 94 ASP A CA 1
ATOM 749 C C . ASP A 1 94 ? 1.644 22.926 -60.716 1.00 45.91 94 ASP A C 1
ATOM 751 O O . ASP A 1 94 ? 2.006 22.240 -59.753 1.00 45.91 94 ASP A O 1
ATOM 755 N N . PRO A 1 95 ? 0.443 23.537 -60.697 1.00 62.94 95 PRO A N 1
ATOM 756 C CA . PRO A 1 95 ? -0.559 23.323 -59.666 1.00 62.94 95 PRO A CA 1
ATOM 757 C C . PRO A 1 95 ? -1.625 22.342 -60.167 1.00 62.94 95 PRO A C 1
ATOM 759 O O . PRO A 1 95 ? -2.721 22.747 -60.547 1.00 62.94 95 PRO A O 1
ATOM 762 N N . ASN A 1 96 ? -1.343 21.039 -60.162 1.00 55.16 96 ASN A N 1
ATOM 763 C CA . ASN A 1 96 ? -2.403 20.051 -60.362 1.00 55.16 96 ASN A CA 1
ATOM 764 C C . ASN A 1 96 ? -2.071 18.717 -59.688 1.00 55.16 96 ASN A C 1
ATOM 766 O O . ASN A 1 96 ? -1.515 17.807 -60.298 1.00 55.16 96 ASN A O 1
ATOM 770 N N . ARG A 1 97 ? -2.411 18.590 -58.398 1.00 43.78 97 ARG A N 1
ATOM 771 C CA . ARG A 1 97 ? -2.436 17.282 -57.732 1.00 43.78 97 ARG A CA 1
ATOM 772 C C . ARG A 1 97 ? -3.866 16.914 -57.376 1.00 43.78 97 ARG A C 1
ATOM 774 O O . ARG A 1 97 ? -4.422 17.309 -56.354 1.00 43.78 97 ARG A O 1
ATOM 781 N N . THR A 1 98 ? -4.426 16.160 -58.306 1.00 48.03 98 THR A N 1
ATOM 782 C CA . THR A 1 98 ? -5.742 15.545 -58.350 1.00 48.03 98 THR A CA 1
ATOM 783 C C . THR A 1 98 ? -6.045 14.736 -57.092 1.00 48.03 98 THR A C 1
ATOM 785 O O . THR A 1 98 ? -5.281 13.878 -56.648 1.00 48.03 98 THR A O 1
ATOM 788 N N . ARG A 1 99 ? -7.219 15.026 -56.535 1.00 52.12 99 ARG A N 1
ATOM 789 C CA . ARG A 1 99 ? -7.895 14.331 -55.443 1.00 52.12 99 ARG A CA 1
ATOM 790 C C . ARG A 1 99 ? -8.478 13.024 -55.990 1.00 52.12 99 ARG A C 1
ATOM 792 O O . ARG A 1 99 ? -9.518 13.040 -56.637 1.00 52.12 99 ARG A O 1
ATOM 799 N N . GLY A 1 100 ? -7.787 11.910 -55.761 1.00 44.19 100 GLY A N 1
ATOM 800 C CA . GLY A 1 100 ? -8.259 10.569 -56.107 1.00 44.19 100 GLY A CA 1
ATOM 801 C C . GLY A 1 100 ? -9.116 9.975 -54.993 1.00 44.19 100 GLY A C 1
ATOM 802 O O . GLY A 1 100 ? -8.596 9.541 -53.969 1.00 44.19 100 GLY A O 1
ATOM 803 N N . THR A 1 101 ? -10.429 9.968 -55.201 1.00 50.84 101 THR A N 1
ATOM 804 C CA . THR A 1 101 ? -11.406 9.177 -54.446 1.00 50.84 101 THR A CA 1
ATOM 805 C C . THR A 1 101 ? -11.303 7.726 -54.916 1.00 50.84 101 THR A C 1
ATOM 807 O O . THR A 1 101 ? -11.618 7.443 -56.067 1.00 50.84 101 THR A O 1
ATOM 810 N N . ILE A 1 102 ? -10.861 6.807 -54.054 1.00 51.75 102 ILE A N 1
ATOM 811 C CA . ILE A 1 102 ? -10.878 5.366 -54.343 1.00 51.75 102 ILE A CA 1
ATOM 812 C C . ILE A 1 102 ? -12.036 4.747 -53.560 1.00 51.75 102 ILE A C 1
ATOM 814 O O . ILE A 1 102 ? -11.902 4.362 -52.401 1.00 51.75 102 ILE A O 1
ATOM 818 N N . THR A 1 103 ? -13.196 4.686 -54.207 1.00 48.25 103 THR A N 1
ATOM 819 C CA . THR A 1 103 ? -14.266 3.734 -53.897 1.00 48.25 103 THR A CA 1
ATOM 820 C C . THR A 1 103 ? -13.959 2.439 -54.638 1.00 48.25 103 THR A C 1
ATOM 822 O O . THR A 1 103 ? -14.141 2.363 -55.850 1.00 48.25 103 THR A O 1
ATOM 825 N N . GLY A 1 104 ? -13.470 1.437 -53.911 1.00 47.47 104 GLY A N 1
ATOM 826 C CA . GLY A 1 104 ? -13.285 0.075 -54.403 1.00 47.47 104 GLY A CA 1
ATOM 827 C C . GLY A 1 104 ? -13.962 -0.903 -53.455 1.00 47.47 104 GLY A C 1
ATOM 828 O O . GLY A 1 104 ? -13.403 -1.250 -52.419 1.00 47.47 104 GLY A O 1
ATOM 829 N N . GLN A 1 105 ? -15.184 -1.304 -53.806 1.00 45.69 105 GLN A N 1
ATOM 830 C CA . GLN A 1 105 ? -15.824 -2.518 -53.309 1.00 45.69 105 GLN A CA 1
ATOM 831 C C . GLN A 1 105 ? -14.955 -3.723 -53.676 1.00 45.69 105 GLN A C 1
ATOM 833 O O . GLN A 1 105 ? -14.568 -3.874 -54.833 1.00 45.69 105 GLN A O 1
ATOM 838 N N . VAL A 1 106 ? -14.699 -4.598 -52.706 1.00 53.88 106 VAL A N 1
ATOM 839 C CA . VAL A 1 106 ? -14.200 -5.954 -52.952 1.00 53.88 106 VAL A CA 1
ATOM 840 C C . VAL A 1 106 ? -15.219 -6.916 -52.336 1.00 53.88 106 VAL A C 1
ATOM 842 O O . VAL A 1 106 ? -15.623 -6.695 -51.190 1.00 53.88 106 VAL A O 1
ATOM 845 N N . PRO A 1 107 ? -15.701 -7.921 -53.087 1.00 57.34 107 PRO A N 1
ATOM 846 C CA . PRO A 1 107 ? -16.753 -8.813 -52.632 1.00 57.34 107 PRO A CA 1
ATOM 847 C C . PRO A 1 107 ? -16.253 -9.794 -51.569 1.00 57.34 107 PRO A C 1
ATOM 849 O O . PRO A 1 107 ? -15.120 -10.272 -51.596 1.00 57.34 107 PRO A O 1
ATOM 852 N N . LEU A 1 108 ? -17.167 -10.089 -50.648 1.00 51.62 108 LEU A N 1
ATOM 853 C CA . LEU A 1 108 ? -17.116 -11.163 -49.671 1.00 51.62 108 LEU A CA 1
ATOM 854 C C . LEU A 1 108 ? -16.985 -12.507 -50.404 1.00 51.62 108 LEU A C 1
ATOM 856 O O . LEU A 1 108 ? -17.919 -12.927 -51.085 1.00 51.62 108 LEU A O 1
ATOM 860 N N . VAL A 1 109 ? -15.841 -13.174 -50.254 1.00 49.34 109 VAL A N 1
ATOM 861 C CA . VAL A 1 109 ? -15.697 -14.594 -50.588 1.00 49.34 109 VAL A CA 1
ATOM 862 C C . VAL A 1 109 ? -15.217 -15.307 -49.333 1.00 49.34 109 VAL A C 1
ATOM 864 O O . VAL A 1 109 ? -14.090 -15.138 -48.872 1.00 49.34 109 VAL A O 1
ATOM 867 N N . GLU A 1 110 ? -16.148 -16.043 -48.745 1.00 53.31 110 GLU A N 1
ATOM 868 C CA . GLU A 1 110 ? -15.953 -16.967 -47.643 1.00 53.31 110 GLU A CA 1
ATOM 869 C C . GLU A 1 110 ? -15.280 -18.231 -48.189 1.00 53.31 110 GLU A C 1
ATOM 871 O O . GLU A 1 110 ? -15.889 -19.015 -48.912 1.00 53.31 110 GLU A O 1
ATOM 876 N N . THR A 1 111 ? -14.003 -18.424 -47.862 1.00 45.28 111 THR A N 1
ATOM 877 C CA . THR A 1 111 ? -13.311 -19.704 -48.053 1.00 45.28 111 THR A CA 1
ATOM 878 C C . THR A 1 111 ? -12.580 -20.072 -46.774 1.00 45.28 111 THR A C 1
ATOM 880 O O . THR A 1 111 ? -11.527 -19.526 -46.447 1.00 45.28 111 THR A O 1
ATOM 883 N N . VAL A 1 112 ? -13.185 -21.009 -46.048 1.00 53.25 112 VAL A N 1
ATOM 884 C CA . VAL A 1 112 ? -12.596 -21.763 -44.946 1.00 53.25 112 VAL A CA 1
ATOM 885 C C . VAL A 1 112 ? -11.633 -22.799 -45.529 1.00 53.25 112 VAL A C 1
ATOM 887 O O . VAL A 1 112 ? -12.060 -23.707 -46.237 1.00 53.25 112 VAL A O 1
ATOM 890 N N . ALA A 1 113 ? -10.347 -22.687 -45.198 1.00 47.91 113 ALA A N 1
ATOM 891 C CA . ALA A 1 113 ? -9.394 -23.798 -45.195 1.00 47.91 113 ALA A CA 1
ATOM 892 C C . ALA A 1 113 ? -8.235 -23.477 -44.224 1.00 47.91 113 ALA A C 1
ATOM 894 O O . ALA A 1 113 ? -7.729 -22.352 -44.247 1.00 47.91 113 ALA A O 1
ATOM 895 N N . PRO A 1 114 ? -7.816 -24.417 -43.354 1.00 58.50 114 PRO A N 1
ATOM 896 C CA . PRO A 1 114 ? -6.776 -24.182 -42.358 1.00 58.50 114 PRO A CA 1
ATOM 897 C C . PRO A 1 114 ? -5.383 -24.468 -42.937 1.00 58.50 114 PRO A C 1
ATOM 899 O O . PRO A 1 114 ? -5.166 -25.493 -43.579 1.00 58.50 114 PRO A O 1
ATOM 902 N N . ALA A 1 115 ? -4.420 -23.586 -42.678 1.00 48.00 115 ALA A N 1
ATOM 903 C CA . ALA A 1 115 ? -3.010 -23.789 -43.013 1.00 48.00 115 ALA A CA 1
ATOM 904 C C . ALA A 1 115 ? -2.118 -23.068 -41.972 1.00 48.00 115 ALA A C 1
ATOM 906 O O . ALA A 1 115 ? -2.615 -22.220 -41.232 1.00 48.00 115 ALA A O 1
ATOM 907 N N . PRO A 1 116 ? -0.824 -23.405 -41.856 1.00 48.25 116 PRO A N 1
ATOM 908 C CA . PRO A 1 116 ? -0.317 -24.400 -40.914 1.00 48.25 116 PRO A CA 1
ATOM 909 C C . PRO A 1 116 ? 0.472 -23.760 -39.761 1.00 48.25 116 PRO A C 1
ATOM 911 O O . PRO A 1 116 ? 0.908 -22.613 -39.830 1.00 48.25 116 PRO A O 1
ATOM 914 N N . ALA A 1 117 ? 0.685 -24.546 -38.705 1.00 49.12 117 ALA A N 1
ATOM 915 C CA . ALA A 1 117 ? 1.552 -24.212 -37.583 1.00 49.12 117 ALA A CA 1
ATOM 916 C C . ALA A 1 117 ? 2.944 -23.755 -38.057 1.00 49.12 117 ALA A C 1
ATOM 918 O O . ALA A 1 117 ? 3.669 -24.498 -38.717 1.00 49.12 117 ALA A O 1
ATOM 919 N N . VAL A 1 118 ? 3.321 -22.533 -37.681 1.00 48.47 118 VAL A N 1
ATOM 920 C CA . VAL A 1 118 ? 4.681 -22.014 -37.843 1.00 48.47 118 VAL A CA 1
ATOM 921 C C . VAL A 1 118 ? 5.466 -22.370 -36.583 1.00 48.47 118 VAL A C 1
ATOM 923 O O . VAL A 1 118 ? 5.431 -21.661 -35.581 1.00 48.47 118 VAL A O 1
ATOM 926 N N . THR A 1 119 ? 6.155 -23.505 -36.639 1.00 46.53 119 THR A N 1
ATOM 927 C CA . THR A 1 119 ? 7.238 -23.890 -35.727 1.00 46.53 119 THR A CA 1
ATOM 928 C C . THR A 1 119 ? 8.563 -23.781 -36.474 1.00 46.53 119 THR A C 1
ATOM 930 O O . THR A 1 119 ? 8.814 -24.587 -37.363 1.00 46.53 119 THR A O 1
ATOM 933 N N . ALA A 1 120 ? 9.371 -22.773 -36.135 1.00 41.19 120 ALA A N 1
ATOM 934 C CA . ALA A 1 120 ? 10.791 -22.592 -36.484 1.00 41.19 120 ALA A CA 1
ATOM 935 C C . ALA A 1 120 ? 11.202 -21.198 -35.960 1.00 41.19 120 ALA A C 1
ATOM 937 O O . ALA A 1 120 ? 10.455 -20.248 -36.157 1.00 41.19 120 ALA A O 1
ATOM 938 N N . ASN A 1 121 ? 12.314 -20.908 -35.294 1.00 44.28 121 ASN A N 1
ATOM 939 C CA . ASN A 1 121 ? 13.502 -21.634 -34.872 1.00 44.28 121 ASN A CA 1
ATOM 940 C C . ASN A 1 121 ? 14.064 -20.824 -33.690 1.00 44.28 121 ASN A C 1
ATOM 942 O O . ASN A 1 121 ? 14.355 -19.640 -33.857 1.00 44.28 121 ASN A O 1
ATOM 946 N N . VAL A 1 122 ? 14.233 -21.428 -32.516 1.00 42.19 122 VAL A N 1
ATOM 947 C CA . VAL A 1 122 ? 15.165 -20.916 -31.498 1.00 42.19 122 VAL A CA 1
ATOM 948 C C . VAL A 1 122 ? 16.016 -22.102 -31.083 1.00 42.19 122 VAL A C 1
ATOM 950 O O . VAL A 1 122 ? 15.738 -22.806 -30.118 1.00 42.19 122 VAL A O 1
ATOM 953 N N . GLU A 1 123 ? 17.007 -22.362 -31.923 1.00 44.72 123 GLU A N 1
ATOM 954 C CA . GLU A 1 123 ? 18.086 -23.300 -31.679 1.00 44.72 123 GLU A CA 1
ATOM 955 C C . GLU A 1 123 ? 19.282 -22.506 -31.131 1.00 44.72 123 GLU A C 1
ATOM 957 O O . GLU A 1 123 ? 19.580 -21.415 -31.618 1.00 44.72 123 GLU A O 1
ATOM 962 N N . VAL A 1 124 ? 19.980 -23.104 -30.157 1.00 39.38 124 VAL A N 1
ATOM 963 C CA . VAL A 1 124 ? 21.262 -22.679 -29.555 1.00 39.38 124 VAL A CA 1
ATOM 964 C C . VAL A 1 124 ? 21.122 -21.470 -28.600 1.00 39.38 124 VAL A C 1
ATOM 966 O O . VAL A 1 124 ? 20.833 -20.357 -29.010 1.00 39.38 124 VAL A O 1
ATOM 969 N N . ILE A 1 125 ? 21.288 -21.578 -27.275 1.00 41.50 125 ILE A N 1
ATOM 970 C CA . ILE A 1 125 ? 22.441 -22.107 -26.531 1.00 41.50 125 ILE A CA 1
ATOM 971 C C . ILE A 1 125 ? 21.943 -22.794 -25.241 1.00 41.50 125 ILE A C 1
ATOM 973 O O . ILE A 1 125 ? 21.634 -22.138 -24.249 1.00 41.50 125 ILE A O 1
ATOM 977 N N . ALA A 1 126 ? 21.915 -24.127 -25.244 1.00 45.06 126 ALA A N 1
ATOM 978 C CA . ALA A 1 126 ? 21.910 -24.953 -24.041 1.00 45.06 126 ALA A CA 1
ATOM 979 C C . ALA A 1 126 ? 23.318 -25.542 -23.888 1.00 45.06 126 ALA A C 1
ATOM 981 O O . ALA A 1 126 ? 23.709 -26.417 -24.655 1.00 45.06 126 ALA A O 1
ATOM 982 N N . LYS A 1 127 ? 24.105 -25.010 -22.948 1.00 44.75 127 LYS A N 1
ATOM 983 C CA . LYS A 1 127 ? 25.368 -25.597 -22.473 1.00 44.75 127 LYS A CA 1
ATOM 984 C C . LYS A 1 127 ? 25.695 -25.022 -21.096 1.00 44.75 127 LYS A C 1
ATOM 986 O O . LYS A 1 127 ? 26.305 -23.964 -21.005 1.00 44.75 127 LYS A O 1
ATOM 991 N N . ALA A 1 128 ? 25.246 -25.716 -20.054 1.00 38.97 128 ALA A N 1
ATOM 992 C CA . ALA A 1 128 ? 25.924 -25.847 -18.760 1.00 38.97 128 ALA A CA 1
ATOM 993 C C . ALA A 1 128 ? 25.095 -26.781 -17.860 1.00 38.97 128 ALA A C 1
ATOM 995 O O . ALA A 1 128 ? 24.568 -26.387 -16.826 1.00 38.97 128 ALA A O 1
ATOM 996 N N . GLU A 1 129 ? 24.951 -28.026 -18.297 1.00 44.22 129 GLU A N 1
ATOM 997 C CA . GLU A 1 129 ? 24.735 -29.154 -17.400 1.00 44.22 129 GLU A CA 1
ATOM 998 C C . GLU A 1 129 ? 26.121 -29.770 -17.198 1.00 44.22 129 GLU A C 1
ATOM 1000 O O . GLU A 1 129 ? 26.814 -29.969 -18.195 1.00 44.22 129 GLU A O 1
ATOM 1005 N N . VAL A 1 130 ? 26.551 -29.953 -15.944 1.00 38.53 130 VAL A N 1
ATOM 1006 C CA . VAL A 1 130 ? 27.455 -31.022 -15.475 1.00 38.53 130 VAL A CA 1
ATOM 1007 C C . VAL A 1 130 ? 27.762 -30.806 -13.980 1.00 38.53 130 VAL A C 1
ATOM 1009 O O . VAL A 1 130 ? 28.525 -29.932 -13.586 1.00 38.53 130 VAL A O 1
ATOM 1012 N N . ILE A 1 131 ? 27.113 -31.673 -13.193 1.00 41.53 131 ILE A N 1
ATOM 1013 C CA . ILE A 1 131 ? 27.626 -32.417 -12.031 1.00 41.53 131 ILE A CA 1
ATOM 1014 C C . ILE A 1 131 ? 27.798 -31.658 -10.701 1.00 41.53 131 ILE A C 1
ATOM 1016 O O . ILE A 1 131 ? 28.813 -31.025 -10.445 1.00 41.53 131 ILE A O 1
ATOM 1020 N N . MET A 1 132 ? 26.841 -31.872 -9.786 1.00 40.16 132 MET A N 1
ATOM 1021 C CA . MET A 1 132 ? 27.057 -32.723 -8.600 1.00 40.16 132 MET A CA 1
ATOM 1022 C C . MET A 1 132 ? 25.721 -32.999 -7.881 1.00 40.16 132 MET A C 1
ATOM 1024 O O . MET A 1 132 ? 25.293 -32.258 -6.999 1.00 40.16 132 MET A O 1
ATOM 1028 N N . GLN A 1 133 ? 25.066 -34.096 -8.269 1.00 45.56 133 GLN A N 1
ATOM 1029 C CA . GLN A 1 133 ? 24.237 -34.890 -7.361 1.00 45.56 133 GLN A CA 1
ATOM 1030 C C . GLN A 1 133 ? 25.100 -36.042 -6.846 1.00 45.56 133 GLN A C 1
ATOM 1032 O O . GLN A 1 133 ? 25.663 -36.775 -7.653 1.00 45.56 133 GLN A O 1
ATOM 1037 N N . ALA A 1 134 ? 25.176 -36.181 -5.528 1.00 41.16 134 ALA A N 1
ATOM 1038 C CA . ALA A 1 134 ? 25.409 -37.422 -4.790 1.00 41.16 134 ALA A CA 1
ATOM 1039 C C . ALA A 1 134 ? 25.136 -37.061 -3.316 1.00 41.16 134 ALA A C 1
ATOM 1041 O O . ALA A 1 134 ? 25.763 -36.144 -2.796 1.00 41.16 134 ALA A O 1
ATOM 1042 N N . GLU A 1 135 ? 24.017 -37.533 -2.751 1.00 42.44 135 GLU A N 1
ATOM 1043 C CA . GLU A 1 135 ? 24.006 -38.659 -1.789 1.00 42.44 135 GLU A CA 1
ATOM 1044 C C . GLU A 1 135 ? 24.421 -38.170 -0.378 1.00 42.44 135 GLU A C 1
ATOM 1046 O O . GLU A 1 135 ? 25.420 -37.492 -0.218 1.00 42.44 135 GLU A O 1
ATOM 1051 N N . VAL A 1 136 ? 23.704 -38.369 0.728 1.00 39.88 136 VAL A N 1
ATOM 1052 C CA . VAL A 1 136 ? 22.960 -39.536 1.201 1.00 39.88 136 VAL A CA 1
ATOM 1053 C C . VAL A 1 136 ? 21.972 -39.075 2.285 1.00 39.88 136 VAL A C 1
ATOM 1055 O O . VAL A 1 136 ? 22.319 -38.345 3.212 1.00 39.88 136 VAL A O 1
ATOM 1058 N N . THR A 1 137 ? 20.741 -39.562 2.186 1.00 43.34 137 THR A N 1
ATOM 1059 C CA . THR A 1 137 ? 19.787 -39.760 3.284 1.00 43.34 137 THR A CA 1
ATOM 1060 C C . THR A 1 137 ? 20.400 -40.589 4.414 1.00 43.34 137 THR A C 1
ATOM 1062 O O . THR A 1 137 ? 20.664 -41.770 4.216 1.00 43.34 137 THR A O 1
ATOM 1065 N N . ALA A 1 138 ? 20.535 -40.034 5.619 1.00 43.84 138 ALA A N 1
ATOM 1066 C CA . ALA A 1 138 ? 20.737 -40.836 6.825 1.00 43.84 138 ALA A CA 1
ATOM 1067 C C . ALA A 1 138 ? 19.897 -40.285 7.981 1.00 43.84 138 ALA A C 1
ATOM 1069 O O . ALA A 1 138 ? 20.298 -39.422 8.758 1.00 43.84 138 ALA A O 1
ATOM 1070 N N . GLN A 1 139 ? 18.682 -40.816 8.035 1.00 45.44 139 GLN A N 1
ATOM 1071 C CA . GLN A 1 139 ? 17.862 -40.947 9.223 1.00 45.44 139 GLN A CA 1
ATOM 1072 C C . GLN A 1 139 ? 18.637 -41.808 10.236 1.00 45.44 139 GLN A C 1
ATOM 1074 O O . GLN A 1 139 ? 19.012 -42.933 9.918 1.00 45.44 139 GLN A O 1
ATOM 1079 N N . ALA A 1 140 ? 18.891 -41.291 11.435 1.00 43.50 140 ALA A N 1
ATOM 1080 C CA . ALA A 1 140 ? 19.349 -42.102 12.558 1.00 43.50 140 ALA A CA 1
ATOM 1081 C C . ALA A 1 140 ? 18.732 -41.567 13.853 1.00 43.50 140 ALA A C 1
ATOM 1083 O O . ALA A 1 140 ? 19.221 -40.620 14.469 1.00 43.50 140 ALA A O 1
ATOM 1084 N N . GLU A 1 141 ? 17.623 -42.195 14.242 1.00 47.88 141 GLU A N 1
ATOM 1085 C CA . GLU A 1 141 ? 17.263 -42.342 15.645 1.00 47.88 141 GLU A CA 1
ATOM 1086 C C . GLU A 1 141 ? 18.419 -43.049 16.359 1.00 47.88 141 GLU A C 1
ATOM 1088 O O . GLU A 1 141 ? 18.803 -44.159 15.995 1.00 47.88 141 GLU A O 1
ATOM 1093 N N . ALA A 1 142 ? 18.968 -42.419 17.391 1.00 44.69 142 ALA A N 1
ATOM 1094 C CA . ALA A 1 142 ? 19.793 -43.103 18.373 1.00 44.69 142 ALA A CA 1
ATOM 1095 C C . ALA A 1 142 ? 19.441 -42.566 19.759 1.00 44.69 142 ALA A C 1
ATOM 1097 O O . ALA A 1 142 ? 20.033 -41.624 20.281 1.00 44.69 142 ALA A O 1
ATOM 1098 N N . THR A 1 143 ? 18.438 -43.200 20.359 1.00 45.12 143 THR A N 1
ATOM 1099 C CA . THR A 1 143 ? 18.341 -43.348 21.807 1.00 45.12 143 THR A CA 1
ATOM 1100 C C . THR A 1 143 ? 19.633 -43.971 22.330 1.00 45.12 143 THR A C 1
ATOM 1102 O O . THR A 1 143 ? 19.893 -45.146 22.078 1.00 45.12 143 THR A O 1
ATOM 1105 N N . ALA A 1 144 ? 20.413 -43.220 23.101 1.00 46.31 144 ALA A N 1
ATOM 1106 C CA . ALA A 1 144 ? 21.459 -43.780 23.944 1.00 46.31 144 ALA A CA 1
ATOM 1107 C C . ALA A 1 144 ? 21.406 -43.109 25.318 1.00 46.31 144 ALA A C 1
ATOM 1109 O O . ALA A 1 144 ? 21.815 -41.965 25.505 1.00 46.31 144 ALA A O 1
ATOM 1110 N N . LYS A 1 145 ? 20.864 -43.861 26.281 1.00 48.53 145 LYS A N 1
ATOM 1111 C CA . LYS A 1 145 ? 21.154 -43.682 27.702 1.00 48.53 145 LYS A CA 1
ATOM 1112 C C . LYS A 1 145 ? 22.661 -43.860 27.885 1.00 48.53 145 LYS A C 1
ATOM 1114 O O . LYS A 1 145 ? 23.182 -44.916 27.540 1.00 48.53 145 LYS A O 1
ATOM 1119 N N . ALA A 1 146 ? 23.326 -42.873 28.466 1.00 47.00 146 ALA A N 1
ATOM 1120 C CA . ALA A 1 146 ? 24.632 -43.061 29.076 1.00 47.00 146 ALA A CA 1
ATOM 1121 C C . ALA A 1 146 ? 24.672 -42.274 30.386 1.00 47.00 146 ALA A C 1
ATOM 1123 O O . ALA A 1 146 ? 24.830 -41.055 30.413 1.00 47.00 146 ALA A O 1
ATOM 1124 N N . ASP A 1 147 ? 24.452 -43.029 31.458 1.00 47.75 147 ASP A N 1
ATOM 1125 C CA . ASP A 1 147 ? 24.904 -42.740 32.810 1.00 47.75 147 ASP A CA 1
ATOM 1126 C C . ASP A 1 147 ? 26.424 -42.549 32.783 1.00 47.75 147 ASP A C 1
ATOM 1128 O O . ASP A 1 147 ? 27.150 -43.490 32.472 1.00 47.75 147 ASP A O 1
ATOM 1132 N N . THR A 1 148 ? 26.911 -41.365 33.147 1.00 48.06 148 THR A N 1
ATOM 1133 C CA . THR A 1 148 ? 28.235 -41.227 33.763 1.00 48.06 148 THR A CA 1
ATOM 1134 C C . THR A 1 148 ? 28.200 -40.091 34.772 1.00 48.06 148 THR A C 1
ATOM 1136 O O . THR A 1 148 ? 28.319 -38.911 34.443 1.00 48.06 148 THR A O 1
ATOM 1139 N N . THR A 1 149 ? 28.055 -40.494 36.029 1.00 48.06 149 THR A N 1
ATOM 1140 C CA . THR A 1 149 ? 28.589 -39.836 37.219 1.00 48.06 149 THR A CA 1
ATOM 1141 C C . THR A 1 149 ? 29.964 -39.218 36.968 1.00 48.06 149 THR A C 1
ATOM 1143 O O . THR A 1 149 ? 30.943 -39.934 36.766 1.00 48.06 149 THR A O 1
ATOM 1146 N N . ALA A 1 150 ? 30.055 -37.899 37.108 1.00 48.09 150 ALA A N 1
ATOM 1147 C CA . ALA A 1 150 ? 31.290 -37.221 37.469 1.00 48.09 150 ALA A CA 1
ATOM 1148 C C . ALA A 1 150 ? 30.961 -36.155 38.518 1.00 48.09 150 ALA A C 1
ATOM 1150 O O . ALA A 1 150 ? 30.436 -35.084 38.217 1.00 48.09 150 ALA A O 1
ATOM 1151 N N . LYS A 1 151 ? 31.247 -36.499 39.778 1.00 49.12 151 LYS A N 1
ATOM 1152 C CA . LYS A 1 151 ? 31.378 -35.546 40.879 1.00 49.12 151 LYS A CA 1
ATOM 1153 C C . LYS A 1 151 ? 32.472 -34.544 40.513 1.00 49.12 151 LYS A C 1
ATOM 1155 O O . LYS A 1 151 ? 33.627 -34.933 40.373 1.00 49.12 151 LYS A O 1
ATOM 1160 N N . ALA A 1 152 ? 32.115 -33.271 40.448 1.00 47.12 152 ALA A N 1
ATOM 1161 C CA . ALA A 1 152 ? 33.053 -32.179 40.642 1.00 47.12 152 ALA A CA 1
ATOM 1162 C C . ALA A 1 152 ? 32.390 -31.151 41.561 1.00 47.12 152 ALA A C 1
ATOM 1164 O O . ALA A 1 152 ? 31.595 -30.315 41.135 1.00 47.12 152 ALA A O 1
ATOM 1165 N N . ASP A 1 153 ? 32.708 -31.284 42.848 1.00 50.06 153 ASP A N 1
ATOM 1166 C CA . ASP A 1 153 ? 32.551 -30.253 43.864 1.00 50.06 153 ASP A CA 1
ATOM 1167 C C . ASP A 1 153 ? 33.286 -28.989 43.413 1.00 50.06 153 ASP A C 1
ATOM 1169 O O . ASP A 1 153 ? 34.513 -28.944 43.402 1.00 50.06 153 ASP A O 1
ATOM 1173 N N . THR A 1 154 ? 32.541 -27.945 43.062 1.00 47.31 154 THR A N 1
ATOM 1174 C CA . THR A 1 154 ? 33.007 -26.562 43.207 1.00 47.31 154 THR A CA 1
ATOM 1175 C C . THR A 1 154 ? 31.842 -25.695 43.666 1.00 47.31 154 THR A C 1
ATOM 1177 O O . THR A 1 154 ? 31.133 -25.048 42.900 1.00 47.31 154 THR A O 1
ATOM 1180 N N . THR A 1 155 ? 31.646 -25.684 44.982 1.00 45.56 155 THR A N 1
ATOM 1181 C CA . THR A 1 155 ? 30.967 -24.613 45.708 1.00 45.56 155 THR A CA 1
ATOM 1182 C C . THR A 1 155 ? 31.689 -23.287 45.468 1.00 45.56 155 THR A C 1
ATOM 1184 O O . THR A 1 155 ? 32.648 -22.960 46.164 1.00 45.56 155 THR A O 1
ATOM 1187 N N . VAL A 1 156 ? 31.195 -22.488 44.521 1.00 48.00 156 VAL A N 1
ATOM 1188 C CA . VAL A 1 156 ? 31.390 -21.033 44.530 1.00 48.00 156 VAL A CA 1
ATOM 1189 C C . VAL A 1 156 ? 30.039 -20.397 44.813 1.00 48.00 156 VAL A C 1
ATOM 1191 O O . VAL A 1 156 ? 29.195 -20.203 43.942 1.00 48.00 156 VAL A O 1
ATOM 1194 N N . LYS A 1 157 ? 29.838 -20.112 46.099 1.00 46.75 157 LYS A N 1
ATOM 1195 C CA . LYS A 1 157 ? 28.742 -19.315 46.636 1.00 46.75 157 LYS A CA 1
ATOM 1196 C C . LYS A 1 157 ? 28.987 -17.854 46.245 1.00 46.75 157 LYS A C 1
ATOM 1198 O O . LYS A 1 157 ? 29.606 -17.109 46.996 1.00 46.75 157 LYS A O 1
ATOM 1203 N N . ALA A 1 158 ? 28.539 -17.464 45.054 1.00 45.34 158 ALA A N 1
ATOM 1204 C CA . ALA A 1 158 ? 28.379 -16.062 44.688 1.00 45.34 158 ALA A CA 1
ATOM 1205 C C . ALA A 1 158 ? 26.914 -15.676 44.912 1.00 45.34 158 ALA A C 1
ATOM 1207 O O . ALA A 1 158 ? 26.037 -15.884 44.077 1.00 45.34 158 ALA A O 1
ATOM 1208 N N . ASP A 1 159 ? 26.684 -15.174 46.118 1.00 49.25 159 ASP A N 1
ATOM 1209 C CA . ASP A 1 159 ? 25.481 -14.486 46.556 1.00 49.25 159 ASP A CA 1
ATOM 1210 C C . ASP A 1 159 ? 25.323 -13.200 45.728 1.00 49.25 159 ASP A C 1
ATOM 1212 O O . ASP A 1 159 ? 26.105 -12.261 45.863 1.00 49.25 159 ASP A O 1
ATOM 1216 N N . ALA A 1 160 ? 24.356 -13.172 44.814 1.00 45.34 160 ALA A N 1
ATOM 1217 C CA . ALA A 1 160 ? 23.861 -11.941 44.204 1.00 45.34 160 ALA A CA 1
ATOM 1218 C C . ALA A 1 160 ? 22.439 -12.176 43.700 1.00 45.34 160 ALA A C 1
ATOM 1220 O O . ALA A 1 160 ? 22.148 -12.248 42.505 1.00 45.34 160 ALA A O 1
ATOM 1221 N N . THR A 1 161 ? 21.536 -12.301 44.666 1.00 45.06 161 THR A N 1
ATOM 1222 C CA . THR A 1 161 ? 20.087 -12.289 44.483 1.00 45.06 161 THR A CA 1
ATOM 1223 C C . THR A 1 161 ? 19.638 -10.893 44.035 1.00 45.06 161 THR A C 1
ATOM 1225 O O . THR A 1 161 ? 19.014 -10.148 44.784 1.00 45.06 161 THR A O 1
ATOM 1228 N N . ALA A 1 162 ? 19.950 -10.500 42.800 1.00 46.06 162 ALA A N 1
ATOM 1229 C CA . ALA A 1 162 ? 19.331 -9.342 42.168 1.00 46.06 162 ALA A CA 1
ATOM 1230 C C . ALA A 1 162 ? 17.993 -9.786 41.570 1.00 46.06 162 ALA A C 1
ATOM 1232 O O . ALA A 1 162 ? 17.847 -9.998 40.367 1.00 46.06 162 ALA A O 1
ATOM 1233 N N . LYS A 1 163 ? 17.000 -9.942 42.452 1.00 45.88 163 LYS A N 1
ATOM 1234 C CA . LYS A 1 163 ? 15.586 -10.029 42.092 1.00 45.88 163 LYS A CA 1
ATOM 1235 C C . LYS A 1 163 ? 15.173 -8.670 41.516 1.00 45.88 163 LYS A C 1
ATOM 1237 O O . LYS A 1 163 ? 14.559 -7.850 42.190 1.00 45.88 163 LYS A O 1
ATOM 1242 N N . ALA A 1 164 ? 15.550 -8.407 40.267 1.00 46.56 164 ALA A N 1
ATOM 1243 C CA . ALA A 1 164 ? 14.991 -7.321 39.480 1.00 46.56 164 ALA A CA 1
ATOM 1244 C C . ALA A 1 164 ? 13.579 -7.740 39.057 1.00 46.56 164 ALA A C 1
ATOM 1246 O O . ALA A 1 164 ? 13.307 -8.073 37.907 1.00 46.56 164 ALA A O 1
ATOM 1247 N N . GLU A 1 165 ? 12.672 -7.731 40.031 1.00 48.41 165 GLU A N 1
ATOM 1248 C CA . GLU A 1 165 ? 11.227 -7.742 39.840 1.00 48.41 165 GLU A CA 1
ATOM 1249 C C . GLU A 1 165 ? 10.821 -6.371 39.271 1.00 48.41 165 GLU A C 1
ATOM 1251 O O . GLU A 1 165 ? 10.063 -5.603 39.856 1.00 48.41 165 GLU A O 1
ATOM 1256 N N . ALA A 1 166 ? 11.361 -6.027 38.099 1.00 50.38 166 ALA A N 1
ATOM 1257 C CA . ALA A 1 166 ? 10.818 -4.980 37.255 1.00 50.38 166 ALA A CA 1
ATOM 1258 C C . ALA A 1 166 ? 9.587 -5.559 36.554 1.00 50.38 166 ALA A C 1
ATOM 1260 O O . ALA A 1 166 ? 9.528 -5.690 35.333 1.00 50.38 166 ALA A O 1
ATOM 1261 N N . THR A 1 167 ? 8.579 -5.908 37.354 1.00 48.72 167 THR A N 1
ATOM 1262 C CA . THR A 1 167 ? 7.203 -6.051 36.899 1.00 48.72 167 THR A CA 1
ATOM 1263 C C . THR A 1 167 ? 6.756 -4.642 36.543 1.00 48.72 167 THR A C 1
ATOM 1265 O O . THR A 1 167 ? 6.077 -3.958 37.310 1.00 48.72 167 THR A O 1
ATOM 1268 N N . ALA A 1 168 ? 7.220 -4.160 35.388 1.00 53.94 168 ALA A N 1
ATOM 1269 C CA . ALA A 1 168 ? 6.638 -3.020 34.723 1.00 53.94 168 ALA A CA 1
ATOM 1270 C C . ALA A 1 168 ? 5.155 -3.352 34.636 1.00 53.94 168 ALA A C 1
ATOM 1272 O O . ALA A 1 168 ? 4.763 -4.268 33.913 1.00 53.94 168 ALA A O 1
ATOM 1273 N N . LYS A 1 169 ? 4.349 -2.678 35.465 1.00 46.69 169 LYS A N 1
ATOM 1274 C CA . LYS A 1 169 ? 2.895 -2.695 35.371 1.00 46.69 169 LYS A CA 1
ATOM 1275 C C . LYS A 1 169 ? 2.586 -2.392 33.916 1.00 46.69 169 LYS A C 1
ATOM 1277 O O . LYS A 1 169 ? 2.637 -1.233 33.505 1.00 46.69 169 LYS A O 1
ATOM 1282 N N . ALA A 1 170 ? 2.317 -3.443 33.142 1.00 55.69 170 ALA A N 1
ATOM 1283 C CA . ALA A 1 170 ? 1.753 -3.310 31.822 1.00 55.69 170 ALA A CA 1
ATOM 1284 C C . ALA A 1 170 ? 0.550 -2.387 32.020 1.00 55.69 170 ALA A C 1
ATOM 1286 O O . ALA A 1 170 ? -0.258 -2.656 32.921 1.00 55.69 170 ALA A O 1
ATOM 1287 N N . PRO A 1 171 ? 0.472 -1.253 31.302 1.00 57.97 171 PRO A N 1
ATOM 1288 C CA . PRO A 1 171 ? -0.667 -0.370 31.435 1.00 57.97 171 PRO A CA 1
ATOM 1289 C C . PRO A 1 171 ? -1.890 -1.249 31.228 1.00 57.97 171 PRO A C 1
ATOM 1291 O O . PRO A 1 171 ? -2.017 -1.890 30.186 1.00 57.97 171 PRO A O 1
ATOM 1294 N N . THR A 1 172 ? -2.732 -1.356 32.257 1.00 50.25 172 THR A N 1
ATOM 1295 C CA . THR A 1 172 ? -3.997 -2.081 32.202 1.00 50.25 172 THR A CA 1
ATOM 1296 C C . THR A 1 172 ? -4.826 -1.388 31.134 1.00 50.25 172 THR A C 1
ATOM 1298 O O . THR A 1 172 ? -5.495 -0.383 31.391 1.00 50.25 172 THR A O 1
ATOM 1301 N N . ALA A 1 173 ? -4.655 -1.851 29.898 1.00 58.34 173 ALA A N 1
ATOM 1302 C CA . ALA A 1 173 ? -5.226 -1.265 28.714 1.00 58.34 173 ALA A CA 1
ATOM 1303 C C . ALA A 1 173 ? -6.731 -1.438 28.850 1.00 58.34 173 ALA A C 1
ATOM 1305 O O . ALA A 1 173 ? -7.248 -2.553 28.783 1.00 58.34 173 ALA A O 1
ATOM 1306 N N . LYS A 1 174 ? -7.426 -0.327 29.107 1.00 56.94 174 LYS A N 1
ATOM 1307 C CA . LYS A 1 174 ? -8.884 -0.242 29.043 1.00 56.94 174 LYS A CA 1
ATOM 1308 C C . LYS A 1 174 ? -9.336 -0.910 27.744 1.00 56.94 174 LYS A C 1
ATOM 1310 O O . LYS A 1 174 ? -9.117 -0.350 26.678 1.00 56.94 174 LYS A O 1
ATOM 1315 N N . GLY A 1 175 ? -9.899 -2.113 27.862 1.00 59.88 175 GLY A N 1
ATOM 1316 C CA . GLY A 1 175 ? -10.447 -2.921 26.773 1.00 59.88 175 GLY A CA 1
ATOM 1317 C C . GLY A 1 175 ? -9.555 -2.980 25.536 1.00 59.88 175 GLY A C 1
ATOM 1318 O O . GLY A 1 175 ? -9.807 -2.256 24.571 1.00 59.88 175 GLY A O 1
ATOM 1319 N N . ALA A 1 176 ? -8.540 -3.850 25.537 1.00 75.69 176 ALA A N 1
ATOM 1320 C CA . ALA A 1 176 ? -7.730 -4.103 24.350 1.00 75.69 176 ALA A CA 1
ATOM 1321 C C . ALA A 1 176 ? -8.642 -4.535 23.188 1.00 75.69 176 ALA A C 1
ATOM 1323 O O . ALA A 1 176 ? -9.123 -5.665 23.107 1.00 75.69 176 ALA A O 1
ATOM 1324 N N . SER A 1 177 ? -8.950 -3.583 22.311 1.00 89.75 177 SER A N 1
ATOM 1325 C CA . SER A 1 177 ? -9.868 -3.808 21.205 1.00 89.75 177 SER A CA 1
ATOM 1326 C C . SER A 1 177 ? -9.185 -4.737 20.211 1.00 89.75 177 SER A C 1
ATOM 1328 O O . SER A 1 177 ? -8.066 -4.451 19.762 1.00 89.75 177 SER A O 1
ATOM 1330 N N . ARG A 1 178 ? -9.856 -5.848 19.875 1.00 92.38 178 ARG A N 1
ATOM 1331 C CA . ARG A 1 178 ? -9.394 -6.782 18.838 1.00 92.38 178 ARG A CA 1
ATOM 1332 C C . ARG A 1 178 ? -9.022 -5.993 17.591 1.00 92.38 178 ARG A C 1
ATOM 1334 O O . ARG A 1 178 ? -9.764 -5.090 17.195 1.00 92.38 178 ARG A O 1
ATOM 1341 N N . LEU A 1 179 ? -7.875 -6.320 17.007 1.00 94.50 179 LEU A N 1
ATOM 1342 C CA . LEU A 1 179 ? -7.421 -5.667 15.791 1.00 94.50 179 LEU A CA 1
ATOM 1343 C C . LEU A 1 179 ? -8.462 -5.879 14.683 1.00 94.50 179 LEU A C 1
ATOM 1345 O O . LEU A 1 179 ? -8.833 -7.008 14.366 1.00 94.50 179 LEU A O 1
ATOM 1349 N N . ARG A 1 180 ? -8.976 -4.776 14.131 1.00 92.94 180 ARG A N 1
ATOM 1350 C CA . ARG A 1 180 ? -9.952 -4.792 13.037 1.00 92.94 180 ARG A CA 1
ATOM 1351 C C . ARG A 1 180 ? -9.234 -4.536 11.720 1.00 92.94 180 ARG A C 1
ATOM 1353 O O . ARG A 1 180 ? -8.572 -3.514 11.569 1.00 92.94 180 ARG A O 1
ATOM 1360 N N . ILE A 1 181 ? -9.414 -5.445 10.771 1.00 94.12 181 ILE A N 1
ATOM 1361 C CA . ILE A 1 181 ? -8.932 -5.306 9.397 1.00 94.12 181 ILE A CA 1
ATOM 1362 C C . ILE A 1 181 ? -10.092 -4.832 8.531 1.00 94.12 181 ILE A C 1
ATOM 1364 O O . ILE A 1 181 ? -11.200 -5.364 8.620 1.00 94.12 181 ILE A O 1
ATOM 1368 N N . ASN A 1 182 ? -9.831 -3.871 7.647 1.00 94.12 182 ASN A N 1
ATOM 1369 C CA . ASN A 1 182 ? -10.765 -3.568 6.573 1.00 94.12 182 ASN A CA 1
ATOM 1370 C C . ASN A 1 182 ? -10.432 -4.438 5.350 1.00 94.12 182 ASN A C 1
ATOM 1372 O O . ASN A 1 182 ? -9.407 -4.223 4.709 1.00 94.12 182 ASN A O 1
ATOM 1376 N N . ARG A 1 183 ? -11.287 -5.412 5.018 1.00 91.06 183 ARG A N 1
ATOM 1377 C CA . ARG A 1 183 ? -11.038 -6.390 3.939 1.00 91.06 183 ARG A CA 1
ATOM 1378 C C . ARG A 1 183 ? -10.846 -5.765 2.555 1.00 91.06 183 ARG A C 1
ATOM 1380 O O . ARG A 1 183 ? -10.154 -6.352 1.729 1.00 91.06 183 ARG A O 1
ATOM 1387 N N . THR A 1 184 ? -11.425 -4.588 2.315 1.00 89.12 184 THR A N 1
ATOM 1388 C CA . THR A 1 184 ? -11.338 -3.878 1.027 1.00 89.12 184 THR A CA 1
ATOM 1389 C C . THR A 1 184 ? -10.169 -2.895 0.958 1.00 89.12 184 THR A C 1
ATOM 1391 O O . THR A 1 184 ? -9.883 -2.340 -0.099 1.00 89.12 184 THR A O 1
ATOM 1394 N N . SER A 1 185 ? -9.476 -2.656 2.076 1.00 93.69 185 SER A N 1
ATOM 1395 C CA . SER A 1 185 ? -8.340 -1.739 2.122 1.00 93.69 185 SER A CA 1
ATOM 1396 C C . SER A 1 185 ? -7.048 -2.466 1.767 1.00 93.69 185 SER A C 1
ATOM 1398 O O . SER A 1 185 ? -6.641 -3.399 2.450 1.00 93.69 185 SER A O 1
ATOM 1400 N N . THR A 1 186 ? -6.326 -1.984 0.765 1.00 92.06 186 THR A N 1
ATOM 1401 C CA . THR A 1 186 ? -5.007 -2.519 0.381 1.00 92.06 186 THR A CA 1
ATOM 1402 C C . THR A 1 186 ? -3.863 -1.585 0.750 1.00 92.06 186 THR A C 1
ATOM 1404 O O . THR A 1 186 ? -2.783 -1.647 0.177 1.00 92.06 186 THR A O 1
ATOM 1407 N N . THR A 1 187 ? -4.075 -0.706 1.732 1.00 94.25 187 THR A N 1
ATOM 1408 C CA . THR A 1 187 ? -3.000 0.120 2.295 1.00 94.25 187 THR A CA 1
ATOM 1409 C C . THR A 1 187 ? -1.898 -0.751 2.898 1.00 94.25 187 THR A C 1
ATOM 1411 O O . THR A 1 187 ? -2.184 -1.811 3.455 1.00 94.25 187 THR A O 1
ATOM 1414 N N . ALA A 1 188 ? -0.647 -0.277 2.852 1.00 91.19 188 ALA A N 1
ATOM 1415 C CA . ALA A 1 188 ? 0.502 -0.997 3.408 1.00 91.19 188 ALA A CA 1
ATOM 1416 C C . ALA A 1 188 ? 0.247 -1.455 4.854 1.00 91.19 188 ALA A C 1
ATOM 1418 O O . ALA A 1 188 ? 0.365 -2.636 5.156 1.00 91.19 188 ALA A O 1
ATOM 1419 N N . ARG A 1 189 ? -0.246 -0.552 5.715 1.00 94.56 189 ARG A N 1
ATOM 1420 C CA . ARG A 1 189 ? -0.592 -0.870 7.110 1.00 94.56 189 ARG A CA 1
ATOM 1421 C C . ARG A 1 189 ? -1.678 -1.945 7.235 1.00 94.56 189 ARG A C 1
ATOM 1423 O O . ARG A 1 189 ? -1.586 -2.775 8.132 1.00 94.56 189 ARG A O 1
ATOM 1430 N N . ASN A 1 190 ? -2.696 -1.949 6.369 1.00 96.31 190 ASN A N 1
ATOM 1431 C CA . ASN A 1 190 ? -3.751 -2.967 6.423 1.00 96.31 190 ASN A CA 1
ATOM 1432 C C . ASN A 1 190 ? -3.243 -4.334 5.940 1.00 96.31 190 ASN A C 1
ATOM 1434 O O . ASN A 1 190 ? -3.560 -5.343 6.558 1.00 96.31 190 ASN A O 1
ATOM 1438 N N . LEU A 1 191 ? -2.395 -4.372 4.906 1.00 95.62 191 LEU A N 1
ATOM 1439 C CA . LEU A 1 191 ? -1.740 -5.608 4.456 1.00 95.62 191 LEU A CA 1
ATOM 1440 C C . LEU A 1 191 ? -0.788 -6.166 5.528 1.00 95.62 191 LEU A C 1
ATOM 1442 O O . LEU A 1 191 ? -0.803 -7.369 5.789 1.00 95.62 191 LEU A O 1
ATOM 1446 N N . SER A 1 192 ? -0.027 -5.302 6.212 1.00 95.62 192 SER A N 1
ATOM 1447 C CA . SER A 1 192 ? 0.773 -5.685 7.384 1.00 95.62 192 SER A CA 1
ATOM 1448 C C . SER A 1 192 ? -0.097 -6.254 8.504 1.00 95.62 192 SER A C 1
ATOM 1450 O O . SER A 1 192 ? 0.263 -7.266 9.094 1.00 95.62 192 SER A O 1
ATOM 1452 N N . ALA A 1 193 ? -1.250 -5.637 8.786 1.00 96.94 193 ALA A N 1
ATOM 1453 C CA . ALA A 1 193 ? -2.186 -6.108 9.808 1.00 96.94 193 ALA A CA 1
ATOM 1454 C C . ALA A 1 193 ? -2.766 -7.491 9.474 1.00 96.94 193 ALA A C 1
ATOM 1456 O O . ALA A 1 193 ? -2.860 -8.338 10.357 1.00 96.94 193 ALA A O 1
ATOM 1457 N N . VAL A 1 194 ? -3.107 -7.740 8.204 1.00 97.00 194 VAL A N 1
ATOM 1458 C CA . VAL A 1 194 ? -3.563 -9.055 7.716 1.00 97.00 194 VAL A CA 1
ATOM 1459 C C . VAL A 1 194 ? -2.482 -10.115 7.914 1.00 97.00 194 VAL A C 1
A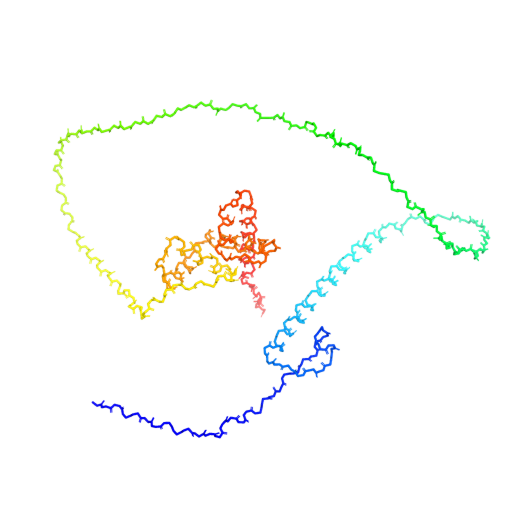TOM 1461 O O . VAL A 1 194 ? -2.751 -11.165 8.495 1.00 97.00 194 VAL A O 1
ATOM 1464 N N . ALA A 1 195 ? -1.252 -9.832 7.474 1.00 95.69 195 ALA A N 1
ATOM 1465 C CA . ALA A 1 195 ? -0.128 -10.750 7.643 1.00 95.69 195 ALA A CA 1
ATOM 1466 C C . ALA A 1 195 ? 0.164 -11.027 9.129 1.00 95.69 195 ALA A C 1
ATOM 1468 O O . ALA A 1 195 ? 0.389 -12.174 9.510 1.00 95.69 195 ALA A O 1
ATOM 1469 N N . TYR A 1 196 ? 0.087 -9.992 9.970 1.00 96.56 196 TYR A N 1
ATOM 1470 C CA . TYR A 1 196 ? 0.291 -10.100 11.411 1.00 96.56 196 TYR A CA 1
ATOM 1471 C C . TYR A 1 196 ? -0.797 -10.938 12.092 1.00 96.56 196 TYR A C 1
ATOM 1473 O O . TYR A 1 196 ? -0.475 -11.841 12.853 1.00 96.56 196 TYR A O 1
ATOM 1481 N N . ILE A 1 197 ? -2.080 -10.719 11.781 1.00 96.75 197 ILE A N 1
ATOM 1482 C CA . ILE A 1 197 ? -3.187 -11.517 12.345 1.00 96.75 197 ILE A CA 1
ATOM 1483 C C . ILE A 1 197 ? -3.090 -12.986 11.938 1.00 96.75 197 ILE A C 1
ATOM 1485 O O . ILE A 1 197 ? -3.428 -13.857 12.736 1.00 96.75 197 ILE A O 1
ATOM 1489 N N . LYS A 1 198 ? -2.592 -13.280 10.732 1.00 95.50 198 LYS A N 1
ATOM 1490 C CA . LYS A 1 198 ? -2.374 -14.663 10.289 1.00 95.50 198 LYS A CA 1
ATOM 1491 C C . LYS A 1 198 ? -1.384 -15.407 11.197 1.00 95.50 198 LYS A C 1
ATOM 1493 O O . LYS A 1 198 ? -1.568 -16.593 11.441 1.00 95.50 198 LYS A O 1
ATOM 1498 N N . GLN A 1 199 ? -0.373 -14.707 11.712 1.00 95.56 199 GLN A N 1
ATOM 1499 C CA . GLN A 1 199 ? 0.606 -15.244 12.669 1.00 95.56 199 GLN A CA 1
ATOM 1500 C C . GLN A 1 199 ? 0.122 -15.136 14.125 1.00 95.56 199 GLN A C 1
ATOM 1502 O O . GLN A 1 199 ? 0.459 -15.972 14.960 1.00 95.56 199 GLN A O 1
ATOM 1507 N N . HIS A 1 200 ? -0.713 -14.138 14.422 1.00 96.25 200 HIS A N 1
ATOM 1508 C CA . HIS A 1 200 ? -1.223 -13.829 15.755 1.00 96.25 200 HIS A CA 1
ATOM 1509 C C . HIS A 1 200 ? -2.759 -13.679 15.743 1.00 96.25 200 H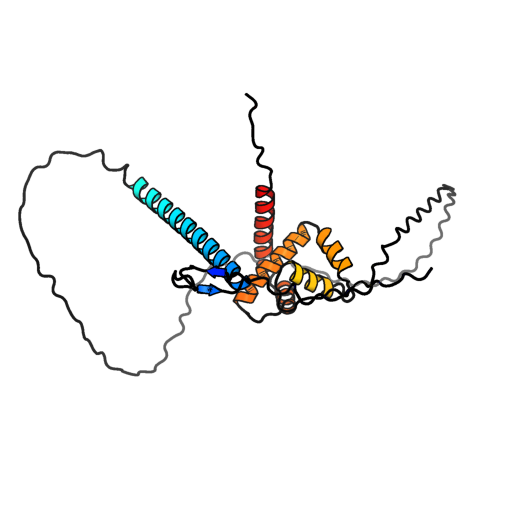IS A C 1
ATOM 1511 O O . HIS A 1 200 ? -3.278 -12.562 15.828 1.00 96.25 200 HIS A O 1
ATOM 1517 N N . PRO A 1 201 ? -3.532 -14.785 15.697 1.00 96.25 201 PRO A N 1
ATOM 1518 C CA . PRO A 1 201 ? -4.995 -14.732 15.537 1.00 96.25 201 PRO A CA 1
ATOM 1519 C C . PRO A 1 201 ? -5.748 -13.995 16.658 1.00 96.25 201 PRO A C 1
ATOM 1521 O O . PRO A 1 201 ? -6.901 -13.587 16.494 1.00 96.25 201 PRO A O 1
ATOM 1524 N N . LYS A 1 202 ? -5.106 -13.844 17.823 1.00 95.69 202 LYS A N 1
ATOM 1525 C CA . LYS A 1 202 ? -5.645 -13.169 19.013 1.00 95.69 202 LYS A CA 1
ATOM 1526 C C . LYS A 1 202 ? -5.073 -11.763 19.225 1.00 95.69 202 LYS A C 1
ATOM 1528 O O . LYS A 1 202 ? -5.347 -11.166 20.260 1.00 95.69 202 LYS A O 1
ATOM 1533 N N . ALA A 1 203 ? -4.326 -11.237 18.252 1.00 95.69 203 ALA A N 1
ATOM 1534 C CA . ALA A 1 203 ? -3.697 -9.930 18.350 1.00 95.69 203 ALA A CA 1
ATOM 1535 C C . ALA A 1 203 ? -4.700 -8.795 18.596 1.00 95.69 203 ALA A C 1
ATOM 1537 O O . ALA A 1 203 ? -5.784 -8.699 18.001 1.00 95.69 203 ALA A O 1
ATOM 1538 N N . THR A 1 204 ? -4.285 -7.877 19.454 1.00 96.62 204 THR A N 1
ATOM 1539 C CA . THR A 1 204 ? -4.989 -6.641 19.767 1.00 96.62 204 THR A CA 1
ATOM 1540 C C . THR A 1 204 ? -4.453 -5.485 18.922 1.00 96.62 204 THR A C 1
ATOM 1542 O O . THR A 1 204 ? -3.360 -5.531 18.356 1.00 96.62 204 THR A O 1
ATOM 1545 N N . THR A 1 205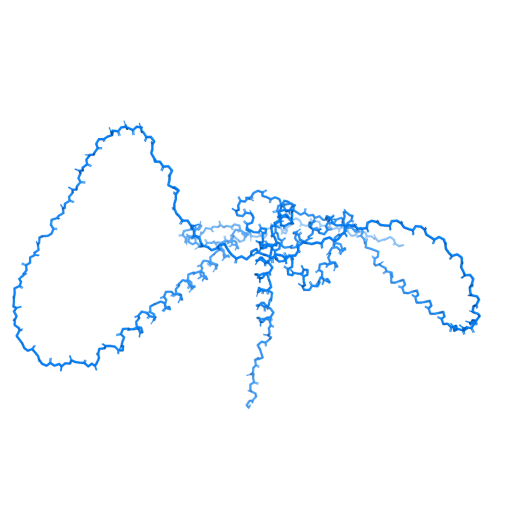 ? -5.228 -4.401 18.833 1.00 95.19 205 THR A N 1
ATOM 1546 C CA . THR A 1 205 ? -4.801 -3.198 18.094 1.00 95.19 205 THR A CA 1
ATOM 1547 C C . THR A 1 205 ? -3.540 -2.569 18.701 1.00 95.19 205 THR A C 1
ATOM 1549 O O . THR A 1 205 ? -2.713 -2.017 17.973 1.00 95.19 205 THR A O 1
ATOM 1552 N N . GLY A 1 206 ? -3.386 -2.665 20.027 1.00 94.62 206 GLY A N 1
ATOM 1553 C CA . GLY A 1 206 ? -2.210 -2.178 20.747 1.00 94.62 206 GLY A CA 1
ATOM 1554 C C . GLY A 1 206 ? -0.952 -2.953 20.368 1.00 94.62 206 GLY A C 1
ATOM 1555 O O . GLY A 1 206 ? 0.015 -2.341 19.931 1.00 94.62 206 GLY A O 1
ATOM 1556 N N . GLU A 1 207 ? -1.008 -4.288 20.425 1.00 95.56 207 GLU A N 1
ATOM 1557 C CA . GLU A 1 207 ? 0.117 -5.163 20.058 1.00 95.56 207 GLU A CA 1
ATOM 1558 C C . GLU A 1 207 ? 0.582 -4.928 18.621 1.00 95.56 207 GLU A C 1
ATOM 1560 O O . GLU A 1 207 ? 1.774 -4.759 18.378 1.00 95.56 207 GLU A O 1
ATOM 1565 N N . PHE A 1 208 ? -0.354 -4.826 17.670 1.00 96.44 208 PHE A N 1
ATOM 1566 C CA . PHE A 1 208 ? 0.005 -4.533 16.284 1.00 96.44 208 PHE A CA 1
ATOM 1567 C C . PHE A 1 208 ? 0.603 -3.138 16.105 1.00 96.44 208 PHE A C 1
ATOM 1569 O O . PHE A 1 208 ? 1.495 -2.965 15.283 1.00 96.44 208 PHE A O 1
ATOM 1576 N N . THR A 1 209 ? 0.135 -2.139 16.855 1.00 95.31 209 THR A N 1
ATOM 1577 C CA . THR A 1 209 ? 0.707 -0.787 16.780 1.00 95.31 209 THR A CA 1
ATOM 1578 C C . THR A 1 209 ? 2.137 -0.787 17.301 1.00 95.31 209 THR A C 1
ATOM 1580 O O . THR A 1 209 ? 3.019 -0.295 16.609 1.00 95.31 209 THR A O 1
ATOM 1583 N N . THR A 1 210 ? 2.390 -1.431 18.444 1.00 95.75 210 THR A N 1
ATOM 1584 C CA . THR A 1 210 ? 3.749 -1.606 18.965 1.00 95.75 210 THR A CA 1
ATOM 1585 C C . THR A 1 210 ? 4.632 -2.351 17.968 1.00 95.75 210 THR A C 1
ATOM 1587 O O . THR A 1 210 ? 5.703 -1.855 17.647 1.00 95.75 210 THR A O 1
ATOM 1590 N N . TYR A 1 211 ? 4.163 -3.475 17.415 1.00 96.19 211 TYR A N 1
ATOM 1591 C CA . TYR A 1 211 ? 4.874 -4.223 16.371 1.00 96.19 211 TYR A CA 1
ATOM 1592 C C . TYR A 1 211 ? 5.189 -3.365 15.138 1.00 96.19 211 TYR A C 1
ATOM 1594 O O . TYR A 1 211 ? 6.276 -3.458 14.574 1.00 96.19 211 TYR A O 1
ATOM 1602 N N . TYR A 1 212 ? 4.239 -2.537 14.705 1.00 95.25 212 TYR A N 1
ATOM 1603 C CA . TYR A 1 212 ? 4.400 -1.694 13.526 1.00 95.25 212 TYR A CA 1
ATOM 1604 C C . TYR A 1 212 ? 5.395 -0.553 13.764 1.00 95.25 212 TYR A C 1
ATOM 1606 O O . TYR A 1 212 ? 6.174 -0.229 12.870 1.00 95.25 212 TYR A O 1
ATOM 1614 N N . ASP A 1 213 ? 5.396 0.026 14.965 1.00 94.88 213 ASP A N 1
ATOM 1615 C CA . ASP A 1 213 ? 6.272 1.140 15.329 1.00 94.88 213 ASP A CA 1
ATOM 1616 C C . ASP A 1 213 ? 7.709 0.681 15.641 1.00 94.88 213 ASP A C 1
ATOM 1618 O O . ASP A 1 213 ? 8.655 1.424 15.386 1.00 94.88 213 ASP A O 1
ATOM 1622 N N . THR A 1 214 ? 7.896 -0.546 16.144 1.00 96.19 214 THR A N 1
ATOM 1623 C CA . THR A 1 214 ? 9.223 -1.136 16.423 1.00 96.19 214 THR A CA 1
ATOM 1624 C C . THR A 1 214 ? 9.779 -1.972 15.269 1.00 96.19 214 THR A C 1
ATOM 1626 O O . THR A 1 214 ? 10.798 -2.649 15.414 1.00 96.19 214 THR A O 1
ATOM 1629 N N . MET A 1 215 ? 9.122 -1.938 14.111 1.00 95.00 215 MET A N 1
ATOM 1630 C CA . MET A 1 215 ? 9.469 -2.758 12.959 1.00 95.00 215 MET A CA 1
ATOM 1631 C C . MET A 1 215 ? 10.853 -2.405 12.396 1.00 95.00 215 MET A C 1
ATOM 1633 O O . MET A 1 215 ? 11.118 -1.241 12.081 1.00 95.00 215 MET A O 1
ATOM 1637 N N . ASN A 1 216 ? 11.713 -3.415 12.211 1.00 95.69 216 ASN A N 1
ATOM 1638 C CA . ASN A 1 216 ? 13.027 -3.237 11.590 1.00 95.69 216 ASN A CA 1
ATOM 1639 C C . ASN A 1 216 ? 12.908 -2.803 10.113 1.00 95.69 216 ASN A C 1
ATOM 1641 O O . ASN A 1 216 ? 11.872 -2.982 9.468 1.00 95.69 216 ASN A O 1
ATOM 1645 N N . GLU A 1 217 ? 13.980 -2.225 9.567 1.00 94.12 217 GLU A N 1
ATOM 1646 C CA . GLU A 1 217 ? 13.994 -1.719 8.186 1.00 94.12 217 GLU A CA 1
ATOM 1647 C C . GLU A 1 217 ? 13.679 -2.823 7.163 1.00 94.12 217 GLU A C 1
ATOM 1649 O O . GLU A 1 217 ? 12.944 -2.595 6.207 1.00 94.12 217 GLU A O 1
ATOM 1654 N N . GLU A 1 218 ? 14.137 -4.049 7.404 1.00 95.00 218 GLU A N 1
ATOM 1655 C CA . GLU A 1 218 ? 13.885 -5.196 6.530 1.00 95.00 218 GLU A CA 1
ATOM 1656 C C . GLU A 1 218 ? 12.395 -5.573 6.443 1.00 95.00 218 GLU A C 1
ATOM 1658 O O . GLU A 1 218 ? 11.848 -5.742 5.349 1.00 95.00 218 GLU A O 1
ATOM 1663 N N . LEU A 1 219 ? 11.690 -5.636 7.577 1.00 94.19 219 LEU A N 1
ATOM 1664 C CA . LEU A 1 219 ? 10.245 -5.868 7.605 1.00 94.19 219 LEU A CA 1
ATOM 1665 C C . LEU A 1 219 ? 9.475 -4.686 7.005 1.00 94.19 219 LEU A C 1
ATOM 1667 O O . LEU A 1 219 ? 8.444 -4.901 6.359 1.00 94.19 219 LEU A O 1
ATOM 1671 N N . GLN A 1 220 ? 9.969 -3.453 7.169 1.00 94.06 220 GLN A N 1
ATOM 1672 C CA . GLN A 1 220 ? 9.391 -2.283 6.502 1.00 94.06 220 GLN A CA 1
ATOM 1673 C C . GLN A 1 220 ? 9.507 -2.402 4.977 1.00 94.06 220 GLN A C 1
ATOM 1675 O O . GLN A 1 220 ? 8.507 -2.205 4.281 1.00 94.06 220 GLN A O 1
ATOM 1680 N N . ILE A 1 221 ? 10.677 -2.799 4.460 1.00 95.75 221 ILE A N 1
ATOM 1681 C CA . ILE A 1 221 ? 10.881 -3.074 3.030 1.00 95.75 221 ILE A CA 1
ATOM 1682 C C . ILE A 1 221 ? 9.929 -4.186 2.572 1.00 95.75 221 ILE A C 1
ATOM 1684 O O . ILE A 1 221 ? 9.247 -4.025 1.561 1.00 95.75 221 ILE A O 1
ATOM 1688 N N . GLY A 1 222 ? 9.807 -5.277 3.335 1.00 95.25 222 GLY A N 1
ATOM 1689 C CA . GLY A 1 222 ? 8.883 -6.368 3.014 1.00 95.25 222 GLY A CA 1
ATOM 1690 C C . GLY A 1 222 ? 7.413 -5.937 2.968 1.00 95.25 222 GLY A C 1
ATOM 1691 O O . GLY A 1 222 ? 6.660 -6.374 2.097 1.00 95.25 222 GLY A O 1
ATOM 1692 N N . ASN A 1 223 ? 6.989 -5.042 3.859 1.00 94.62 223 ASN A N 1
ATOM 1693 C CA . ASN A 1 223 ? 5.631 -4.498 3.850 1.00 94.62 223 ASN A CA 1
ATOM 1694 C C . ASN A 1 223 ? 5.377 -3.546 2.678 1.00 94.62 223 ASN A C 1
ATOM 1696 O O . ASN A 1 223 ? 4.310 -3.604 2.063 1.00 94.62 223 ASN A O 1
ATOM 1700 N N . GLU A 1 224 ? 6.356 -2.716 2.325 1.00 95.62 224 GLU A N 1
ATOM 1701 C CA . GLU A 1 224 ? 6.287 -1.860 1.139 1.00 95.62 224 GLU A CA 1
ATOM 1702 C C . GLU A 1 224 ? 6.277 -2.698 -0.155 1.00 95.62 224 GLU A C 1
ATOM 1704 O O . GLU A 1 224 ? 5.517 -2.403 -1.081 1.00 95.62 224 GLU A O 1
ATOM 1709 N N . ALA A 1 225 ? 7.038 -3.797 -0.209 1.00 97.00 225 ALA A N 1
ATOM 1710 C CA . ALA A 1 225 ? 7.018 -4.744 -1.324 1.00 97.00 225 ALA A CA 1
ATOM 1711 C C . ALA A 1 225 ? 5.634 -5.399 -1.485 1.00 97.00 225 ALA A C 1
ATOM 1713 O O . ALA A 1 225 ? 5.072 -5.391 -2.583 1.00 97.00 225 ALA A O 1
ATOM 1714 N N . ARG A 1 226 ? 5.029 -5.875 -0.383 1.00 96.62 226 ARG A N 1
ATOM 1715 C CA . ARG A 1 226 ? 3.647 -6.400 -0.365 1.00 96.62 226 ARG A CA 1
ATOM 1716 C C . ARG A 1 226 ? 2.632 -5.371 -0.843 1.00 96.62 226 ARG A C 1
ATOM 1718 O O . ARG A 1 226 ? 1.730 -5.711 -1.601 1.00 96.62 226 ARG A O 1
ATOM 1725 N N . PHE A 1 227 ? 2.776 -4.116 -0.421 1.00 96.81 227 PHE A N 1
ATOM 1726 C CA . PHE A 1 227 ? 1.901 -3.028 -0.849 1.00 96.81 227 PHE A CA 1
ATOM 1727 C C . PHE A 1 227 ? 1.962 -2.799 -2.363 1.00 96.81 227 PHE A C 1
ATOM 1729 O O . PHE A 1 227 ? 0.926 -2.715 -3.027 1.00 96.81 227 PHE A O 1
ATOM 1736 N N . ARG A 1 228 ? 3.170 -2.768 -2.931 1.00 96.62 228 ARG A N 1
ATOM 1737 C CA . ARG A 1 228 ? 3.378 -2.597 -4.378 1.00 96.62 228 ARG A CA 1
ATOM 1738 C C . ARG A 1 228 ? 2.862 -3.779 -5.179 1.00 96.62 228 ARG A C 1
ATOM 1740 O O . ARG A 1 228 ? 2.178 -3.575 -6.183 1.00 96.62 228 ARG A O 1
ATOM 1747 N N . PHE A 1 229 ? 3.140 -4.992 -4.711 1.00 97.94 229 PHE A N 1
ATOM 1748 C CA . PHE A 1 229 ? 2.567 -6.196 -5.294 1.00 97.94 229 PHE A CA 1
ATOM 1749 C C . PHE A 1 229 ? 1.040 -6.141 -5.251 1.00 97.94 229 PHE A C 1
ATOM 1751 O O . PHE A 1 229 ? 0.395 -6.376 -6.266 1.00 97.94 229 PHE A O 1
ATOM 1758 N N . GLY A 1 230 ? 0.456 -5.754 -4.115 1.00 96.12 230 GLY A N 1
ATOM 1759 C CA . GLY A 1 230 ? -0.987 -5.614 -3.960 1.00 96.12 230 GLY A CA 1
ATOM 1760 C C . GLY A 1 230 ? -1.600 -4.631 -4.946 1.00 96.12 230 GLY A C 1
ATOM 1761 O O . GLY A 1 230 ? -2.618 -4.938 -5.560 1.00 96.12 230 GLY A O 1
ATOM 1762 N N . HIS A 1 231 ? -0.949 -3.492 -5.181 1.00 96.75 231 HIS A N 1
ATOM 1763 C CA . HIS A 1 231 ? -1.392 -2.542 -6.198 1.00 96.75 231 HIS A CA 1
ATOM 1764 C C . HIS A 1 231 ? -1.333 -3.142 -7.613 1.00 96.75 231 HIS A C 1
ATOM 1766 O O . HIS A 1 231 ? -2.267 -2.972 -8.392 1.00 96.75 231 HIS A O 1
ATOM 1772 N N . ALA A 1 232 ? -0.262 -3.865 -7.956 1.00 97.31 232 ALA A N 1
ATOM 1773 C CA . ALA A 1 232 ? -0.151 -4.545 -9.248 1.00 97.31 232 ALA A CA 1
ATOM 1774 C C . ALA A 1 232 ? -1.184 -5.678 -9.403 1.00 97.31 232 ALA A C 1
ATOM 1776 O O . ALA A 1 232 ? -1.758 -5.852 -10.477 1.00 97.31 232 ALA A O 1
ATOM 1777 N N . HIS A 1 233 ? -1.454 -6.419 -8.328 1.00 96.94 233 HIS A N 1
ATOM 1778 C CA . HIS A 1 233 ? -2.435 -7.497 -8.294 1.00 96.94 233 HIS A CA 1
ATOM 1779 C C . HIS A 1 233 ? -3.860 -6.966 -8.465 1.00 96.94 233 HIS A C 1
ATOM 1781 O O . HIS A 1 233 ? -4.623 -7.516 -9.251 1.00 96.94 233 HIS A O 1
ATOM 1787 N N . LEU A 1 234 ? -4.204 -5.857 -7.806 1.00 95.56 234 LEU A N 1
ATOM 1788 C CA . LEU A 1 234 ? -5.515 -5.215 -7.937 1.00 95.56 234 LEU A CA 1
ATOM 1789 C C . LEU A 1 234 ? -5.796 -4.681 -9.345 1.00 95.56 234 LEU A C 1
ATOM 1791 O O . LEU A 1 234 ? -6.950 -4.644 -9.758 1.00 95.56 234 LEU A O 1
ATOM 1795 N N . LEU A 1 235 ? -4.765 -4.289 -10.101 1.00 96.12 235 LEU A N 1
ATOM 1796 C CA . LEU A 1 235 ? -4.943 -3.904 -11.506 1.00 96.12 235 LEU A CA 1
ATOM 1797 C C . LEU A 1 235 ? -5.382 -5.087 -12.380 1.00 96.12 235 LEU A C 1
ATOM 1799 O O . LEU A 1 235 ? -6.081 -4.880 -13.366 1.00 96.12 235 LEU A O 1
ATOM 1803 N N . LYS A 1 236 ? -4.982 -6.311 -12.018 1.00 97.19 236 LYS A N 1
ATOM 1804 C CA . LYS A 1 236 ? -5.414 -7.545 -12.691 1.00 97.19 236 LYS A CA 1
ATOM 1805 C C . LYS A 1 236 ? -6.742 -8.058 -12.128 1.00 97.19 236 LYS A C 1
ATOM 1807 O O . LYS A 1 236 ? -7.577 -8.540 -12.881 1.00 97.19 236 LYS A O 1
ATOM 1812 N N . ASN A 1 237 ? -6.932 -7.912 -10.818 1.00 96.88 237 ASN A N 1
ATOM 1813 C CA . ASN A 1 237 ? -8.042 -8.462 -10.048 1.00 96.88 237 ASN A CA 1
ATOM 1814 C C . ASN A 1 237 ? -8.687 -7.355 -9.185 1.00 96.88 237 ASN A C 1
ATOM 1816 O O . ASN A 1 237 ? -8.397 -7.268 -7.988 1.00 96.88 237 ASN A O 1
ATOM 1820 N N . PRO A 1 238 ? -9.561 -6.496 -9.748 1.00 95.69 238 PRO A N 1
ATOM 1821 C CA . PRO A 1 238 ? -10.077 -5.303 -9.061 1.00 95.69 238 PRO A CA 1
ATOM 1822 C C . PRO A 1 238 ? -10.969 -5.597 -7.844 1.00 95.69 238 PRO A C 1
ATOM 1824 O O . PRO A 1 238 ? -11.229 -4.696 -7.050 1.00 95.69 238 PRO A O 1
ATOM 1827 N N . GLY A 1 239 ? -11.425 -6.840 -7.680 1.00 93.88 239 GLY A N 1
ATOM 1828 C CA . GLY A 1 239 ? -12.195 -7.298 -6.521 1.00 93.88 239 GLY A CA 1
ATOM 1829 C C . GLY A 1 239 ? -11.374 -8.019 -5.452 1.00 93.88 239 GLY A C 1
ATOM 1830 O O . GLY A 1 239 ? -11.967 -8.498 -4.490 1.00 93.88 239 GLY A O 1
ATOM 1831 N N . ALA A 1 240 ? -10.049 -8.130 -5.615 1.00 96.19 240 ALA A N 1
ATOM 1832 C CA . ALA A 1 240 ? -9.246 -8.956 -4.725 1.00 96.19 240 ALA A CA 1
ATOM 1833 C C . ALA A 1 240 ? -9.255 -8.426 -3.285 1.00 96.19 240 ALA A C 1
ATOM 1835 O O . ALA A 1 240 ? -9.011 -7.239 -3.036 1.00 96.19 240 ALA A O 1
ATOM 1836 N N . SER A 1 241 ? -9.507 -9.316 -2.327 1.00 97.00 241 SER A N 1
ATOM 1837 C CA . SER A 1 241 ? -9.472 -8.970 -0.905 1.00 97.00 241 SER A CA 1
ATOM 1838 C C . SER A 1 241 ? -8.037 -8.778 -0.395 1.00 97.00 241 SER A C 1
ATOM 1840 O O . SER A 1 241 ? -7.066 -9.259 -0.981 1.00 97.00 241 SER A O 1
ATOM 1842 N N . ALA A 1 242 ? -7.873 -8.086 0.738 1.00 95.50 242 ALA A N 1
ATOM 1843 C CA . ALA A 1 242 ? -6.555 -7.924 1.358 1.00 95.50 242 ALA A CA 1
ATOM 1844 C C . ALA A 1 242 ? -5.905 -9.276 1.734 1.00 95.50 242 ALA A C 1
ATOM 1846 O O . ALA A 1 242 ? -4.687 -9.423 1.645 1.00 95.50 242 ALA A O 1
ATOM 1847 N N . GLU A 1 243 ? -6.714 -10.271 2.113 1.00 96.31 243 GLU A N 1
ATOM 1848 C CA . GLU A 1 243 ? -6.262 -11.638 2.401 1.00 96.31 243 GLU A CA 1
ATOM 1849 C C . GLU A 1 243 ? -5.778 -12.352 1.134 1.00 96.31 243 GLU A C 1
ATOM 1851 O O . GLU A 1 243 ? -4.690 -12.930 1.139 1.00 96.31 243 GLU A O 1
ATOM 1856 N N . GLU A 1 244 ? -6.525 -12.253 0.030 1.00 97.38 244 GLU A N 1
ATOM 1857 C CA . GLU A 1 244 ? -6.105 -12.783 -1.274 1.00 97.38 244 GLU A CA 1
ATOM 1858 C C . GLU A 1 244 ? -4.796 -12.160 -1.745 1.00 97.38 244 GLU A C 1
ATOM 1860 O O . GLU A 1 244 ? -3.912 -12.880 -2.194 1.00 97.38 244 GLU A O 1
ATOM 1865 N N . VAL A 1 245 ? -4.629 -10.844 -1.590 1.00 97.19 245 VAL A N 1
ATOM 1866 C CA . VAL A 1 245 ? -3.385 -10.153 -1.953 1.00 97.19 245 VAL A CA 1
ATOM 1867 C C . VAL A 1 245 ? -2.196 -10.674 -1.142 1.00 97.19 245 VAL A C 1
ATOM 1869 O O . VAL A 1 245 ? -1.135 -10.940 -1.710 1.00 97.19 245 VAL A O 1
ATOM 1872 N N . VAL A 1 246 ? -2.352 -10.840 0.177 1.00 97.12 246 VAL A N 1
ATOM 1873 C CA . VAL A 1 246 ? -1.280 -11.366 1.042 1.00 97.12 246 VAL A CA 1
ATOM 1874 C C . VAL A 1 246 ? -0.953 -12.819 0.692 1.00 97.12 246 VAL A C 1
ATOM 1876 O O . VAL A 1 246 ? 0.223 -13.182 0.636 1.00 97.12 246 VAL A O 1
ATOM 1879 N N . ASN A 1 247 ? -1.965 -13.643 0.410 1.00 97.44 247 ASN A N 1
ATOM 1880 C CA . ASN A 1 247 ? -1.768 -15.031 -0.006 1.00 97.44 247 ASN A CA 1
ATOM 1881 C C . ASN A 1 247 ? -1.112 -15.126 -1.392 1.00 97.44 247 ASN A C 1
ATOM 1883 O O . ASN A 1 247 ? -0.175 -15.901 -1.562 1.00 97.44 247 ASN A O 1
ATOM 1887 N N . ALA A 1 248 ? -1.532 -14.296 -2.348 1.00 97.94 248 ALA A N 1
ATOM 1888 C CA . ALA A 1 248 ? -0.939 -14.219 -3.679 1.00 97.94 248 ALA A CA 1
ATOM 1889 C C . ALA A 1 248 ? 0.524 -13.762 -3.623 1.00 97.94 248 ALA A C 1
ATOM 1891 O O . ALA A 1 248 ? 1.357 -14.309 -4.337 1.00 97.94 248 ALA A O 1
ATOM 1892 N N . PHE A 1 249 ? 0.869 -12.818 -2.739 1.00 97.75 249 PHE A N 1
ATOM 1893 C CA . PHE A 1 249 ? 2.265 -12.431 -2.525 1.00 97.75 249 PHE A CA 1
ATOM 1894 C C . PHE A 1 249 ? 3.090 -13.574 -1.926 1.00 97.75 249 PHE A C 1
ATOM 1896 O O . PHE A 1 249 ? 4.221 -13.796 -2.344 1.00 97.75 249 PHE A O 1
ATOM 1903 N N . ALA A 1 250 ? 2.538 -14.315 -0.960 1.00 97.06 250 ALA A N 1
ATOM 1904 C CA . ALA A 1 250 ? 3.225 -15.459 -0.361 1.00 97.06 250 ALA A CA 1
ATOM 1905 C C . ALA A 1 250 ? 3.474 -16.584 -1.385 1.00 97.06 250 ALA A C 1
ATOM 1907 O O . ALA A 1 250 ? 4.563 -17.158 -1.398 1.00 97.06 250 ALA A O 1
ATOM 1908 N N . ALA A 1 251 ? 2.496 -16.837 -2.260 1.00 98.00 251 ALA A N 1
ATOM 1909 C CA . ALA A 1 251 ? 2.558 -17.833 -3.329 1.00 98.00 251 ALA A CA 1
ATOM 1910 C C . ALA A 1 251 ? 3.334 -17.370 -4.577 1.00 98.00 251 ALA A C 1
ATOM 1912 O O . ALA A 1 251 ? 3.584 -18.176 -5.470 1.00 98.00 251 ALA A O 1
ATOM 1913 N N . ALA A 1 252 ? 3.700 -16.089 -4.670 1.00 97.81 252 ALA A N 1
ATOM 1914 C CA . ALA A 1 252 ? 4.429 -15.572 -5.820 1.00 97.81 252 ALA A CA 1
ATOM 1915 C C . ALA A 1 252 ? 5.828 -16.214 -5.932 1.00 97.81 252 ALA A C 1
ATOM 1917 O O . ALA A 1 252 ? 6.470 -16.447 -4.901 1.00 97.81 252 ALA A O 1
ATOM 1918 N N . PRO A 1 253 ? 6.326 -16.441 -7.160 1.00 98.31 253 PRO A N 1
ATOM 1919 C CA . PRO A 1 253 ? 7.711 -16.834 -7.400 1.00 98.31 253 PRO A CA 1
ATOM 1920 C C . PRO A 1 253 ? 8.725 -15.867 -6.760 1.00 98.31 253 PRO A C 1
ATOM 1922 O O . PRO A 1 253 ? 8.460 -14.666 -6.622 1.00 98.31 253 PRO A O 1
ATOM 1925 N N . ASP A 1 254 ? 9.885 -16.380 -6.342 1.00 97.75 254 ASP A N 1
ATOM 1926 C CA . ASP A 1 254 ? 10.873 -15.593 -5.589 1.00 97.75 254 ASP A CA 1
ATOM 1927 C C . ASP A 1 254 ? 11.550 -14.501 -6.429 1.00 97.75 254 ASP A C 1
ATOM 1929 O O . ASP A 1 254 ? 11.871 -13.433 -5.908 1.00 97.75 254 ASP A O 1
ATOM 1933 N N . ASP A 1 255 ? 11.689 -14.703 -7.739 1.00 97.62 255 ASP A N 1
ATOM 1934 C CA . ASP A 1 255 ? 12.127 -13.690 -8.707 1.00 97.62 255 ASP A CA 1
ATOM 1935 C C . ASP A 1 255 ? 11.148 -12.503 -8.771 1.00 97.62 255 ASP A C 1
ATOM 1937 O O . ASP A 1 255 ? 11.553 -11.332 -8.738 1.00 97.62 255 ASP A O 1
ATOM 1941 N N . VAL A 1 256 ? 9.843 -12.793 -8.762 1.00 97.69 256 VAL A N 1
ATOM 1942 C CA . VAL A 1 256 ? 8.794 -11.769 -8.712 1.00 97.69 256 VAL A CA 1
ATOM 1943 C C . VAL A 1 256 ? 8.862 -11.017 -7.388 1.00 97.69 256 VAL A C 1
ATOM 1945 O O . VAL A 1 256 ? 8.891 -9.784 -7.391 1.00 97.69 256 VAL A O 1
ATOM 1948 N N . LYS A 1 257 ? 8.938 -11.731 -6.254 1.00 97.69 257 LYS A N 1
ATOM 1949 C CA . LYS A 1 257 ? 9.084 -11.104 -4.929 1.00 97.69 257 LYS A CA 1
ATOM 1950 C C . LYS A 1 257 ? 10.304 -10.189 -4.9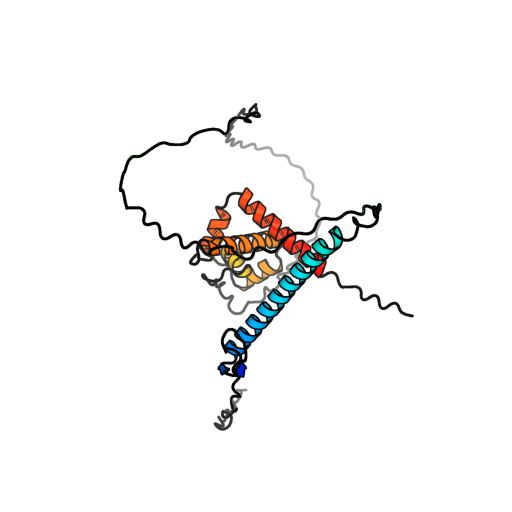05 1.00 97.69 257 LYS A C 1
ATOM 1952 O O . LYS A 1 257 ? 10.154 -9.014 -4.568 1.00 97.69 257 LYS A O 1
ATOM 1957 N N . LYS A 1 258 ? 11.474 -10.689 -5.316 1.00 97.94 258 LYS A N 1
ATOM 1958 C CA . LYS A 1 258 ? 12.740 -9.941 -5.350 1.00 97.94 258 LYS A CA 1
ATOM 1959 C C . LYS A 1 258 ? 12.607 -8.630 -6.121 1.00 97.94 258 LYS A C 1
ATOM 1961 O O . LYS A 1 258 ? 12.999 -7.586 -5.614 1.00 97.94 258 LYS A O 1
ATOM 1966 N N . THR A 1 259 ? 11.943 -8.654 -7.276 1.00 98.19 259 THR A N 1
ATOM 1967 C CA . THR A 1 259 ? 11.691 -7.442 -8.071 1.00 98.19 259 THR A CA 1
ATOM 1968 C C . THR A 1 259 ? 10.923 -6.377 -7.273 1.00 98.19 259 THR A C 1
ATOM 1970 O O . THR A 1 259 ? 11.266 -5.194 -7.308 1.00 98.19 259 THR A O 1
ATOM 1973 N N . PHE A 1 260 ? 9.901 -6.769 -6.503 1.00 98.06 260 PHE A N 1
ATOM 1974 C CA . PHE A 1 260 ? 9.168 -5.835 -5.638 1.00 98.06 260 PHE A CA 1
ATOM 1975 C C . PHE A 1 260 ? 9.982 -5.380 -4.418 1.00 98.06 260 PHE A C 1
ATOM 1977 O O . PHE A 1 260 ? 9.850 -4.220 -4.018 1.00 98.06 260 PHE A O 1
ATOM 1984 N N . TYR A 1 261 ? 10.827 -6.250 -3.854 1.00 98.00 261 TYR A N 1
ATOM 1985 C CA . TYR A 1 261 ? 11.768 -5.898 -2.784 1.00 98.00 261 TYR A CA 1
ATOM 1986 C C . TYR A 1 261 ? 12.781 -4.844 -3.242 1.00 98.00 261 TYR A C 1
ATOM 1988 O O . TYR A 1 261 ? 12.945 -3.831 -2.564 1.00 98.00 261 TYR A O 1
ATOM 1996 N N . ASP A 1 262 ? 13.387 -5.016 -4.418 1.00 97.69 262 ASP A N 1
ATOM 1997 C CA . ASP A 1 262 ? 14.370 -4.077 -4.970 1.00 97.69 262 ASP A CA 1
ATOM 1998 C C . ASP A 1 262 ? 13.752 -2.688 -5.193 1.00 97.69 262 ASP A C 1
ATOM 2000 O O . ASP A 1 262 ? 14.331 -1.658 -4.836 1.00 97.69 262 ASP A O 1
ATOM 2004 N N . VAL A 1 263 ? 12.519 -2.643 -5.713 1.00 97.50 263 VAL A N 1
ATOM 2005 C CA . VAL A 1 263 ? 11.771 -1.389 -5.893 1.00 97.50 263 VAL A CA 1
ATOM 2006 C C . VAL A 1 263 ? 11.418 -0.742 -4.547 1.00 97.50 263 VAL A C 1
ATOM 2008 O O . VAL A 1 263 ? 11.501 0.483 -4.413 1.00 97.50 263 VAL A O 1
ATOM 2011 N N . ALA A 1 264 ? 11.021 -1.533 -3.546 1.00 96.88 264 ALA A N 1
ATOM 2012 C CA . ALA A 1 264 ? 10.723 -1.035 -2.204 1.00 96.88 264 ALA A CA 1
ATOM 2013 C C . ALA A 1 264 ? 11.973 -0.448 -1.527 1.00 96.88 264 ALA A C 1
ATOM 2015 O O . ALA A 1 264 ? 11.928 0.670 -1.006 1.00 96.88 264 ALA A O 1
ATOM 2016 N N . LEU A 1 265 ? 13.106 -1.148 -1.619 1.00 96.94 265 LEU A N 1
ATOM 2017 C CA . LEU A 1 265 ? 14.400 -0.693 -1.117 1.00 96.94 265 LEU A CA 1
ATOM 2018 C C . LEU A 1 265 ? 14.838 0.611 -1.800 1.00 96.94 265 LEU A C 1
ATOM 2020 O O . LEU A 1 265 ? 15.219 1.577 -1.131 1.00 96.94 265 LEU A O 1
ATOM 2024 N N . ALA A 1 266 ? 14.729 0.688 -3.130 1.00 96.31 266 ALA A N 1
ATOM 2025 C CA . ALA A 1 266 ? 15.050 1.898 -3.885 1.00 96.31 266 ALA A CA 1
ATOM 2026 C C . ALA A 1 266 ? 14.199 3.104 -3.441 1.00 96.31 266 ALA A C 1
ATOM 2028 O O . ALA A 1 266 ? 14.707 4.220 -3.317 1.00 96.31 266 ALA A O 1
ATOM 2029 N N . GLN A 1 267 ? 12.915 2.891 -3.142 1.00 94.38 267 GLN A N 1
ATOM 2030 C CA . GLN A 1 267 ? 12.038 3.951 -2.650 1.00 94.38 267 GLN A CA 1
ATOM 2031 C C . GLN A 1 267 ? 12.423 4.409 -1.238 1.00 94.38 267 GLN A C 1
ATOM 2033 O O . GLN A 1 267 ? 12.546 5.612 -0.993 1.00 94.38 267 GLN A O 1
ATOM 2038 N N . ILE A 1 268 ? 12.607 3.471 -0.306 1.00 91.81 268 ILE A N 1
ATOM 2039 C CA . ILE A 1 268 ? 12.939 3.788 1.090 1.00 91.81 268 ILE A CA 1
ATOM 2040 C C . ILE A 1 268 ? 14.263 4.556 1.139 1.00 91.81 268 ILE A C 1
ATOM 2042 O O . ILE A 1 268 ? 14.316 5.659 1.691 1.00 91.81 268 ILE A O 1
ATOM 2046 N N . THR A 1 269 ? 15.284 4.076 0.428 1.00 94.31 269 THR A N 1
ATOM 2047 C CA . THR A 1 269 ? 16.582 4.758 0.325 1.00 94.31 269 THR A CA 1
ATOM 2048 C C . THR A 1 269 ? 16.479 6.140 -0.334 1.00 94.31 269 THR A C 1
ATOM 2050 O O . THR A 1 269 ? 17.123 7.090 0.123 1.00 94.31 269 THR A O 1
ATOM 2053 N N . ALA A 1 270 ? 15.638 6.316 -1.361 1.00 93.19 270 ALA A N 1
ATOM 2054 C CA . ALA A 1 270 ? 15.393 7.624 -1.972 1.00 93.19 270 ALA A CA 1
ATOM 2055 C C . ALA A 1 270 ? 14.721 8.609 -0.998 1.00 93.19 270 ALA A C 1
ATOM 2057 O O . ALA A 1 270 ? 15.114 9.778 -0.924 1.00 93.19 270 ALA A O 1
ATOM 2058 N N . THR A 1 271 ? 13.745 8.151 -0.207 1.00 90.81 271 THR A N 1
ATOM 2059 C CA . THR A 1 271 ? 13.075 9.001 0.793 1.00 90.81 271 THR A CA 1
ATOM 2060 C C . THR A 1 271 ? 13.985 9.358 1.969 1.00 90.81 271 THR A C 1
ATOM 2062 O O . THR A 1 271 ? 13.938 10.494 2.444 1.00 90.81 271 THR A O 1
ATOM 2065 N N . ALA A 1 272 ? 14.866 8.445 2.392 1.00 90.19 272 ALA A N 1
ATOM 2066 C CA . ALA A 1 272 ? 15.884 8.718 3.404 1.00 90.19 272 ALA A CA 1
ATOM 2067 C C . ALA A 1 272 ? 16.864 9.805 2.931 1.00 90.19 272 ALA A C 1
ATOM 2069 O O . ALA A 1 272 ? 17.160 10.747 3.668 1.00 90.19 272 ALA A O 1
ATOM 2070 N N . LYS A 1 273 ? 17.293 9.748 1.661 1.00 89.44 273 LYS A N 1
ATOM 2071 C CA . LYS A 1 273 ? 18.133 10.791 1.045 1.00 89.44 273 LYS A CA 1
ATOM 2072 C C . LYS A 1 273 ? 17.422 12.145 0.973 1.00 89.44 273 LYS A C 1
ATOM 2074 O O . LYS A 1 273 ? 18.049 13.167 1.237 1.00 89.44 273 LYS A O 1
ATOM 2079 N N . ALA A 1 274 ? 16.124 12.162 0.661 1.00 87.56 274 ALA A N 1
ATOM 2080 C CA . ALA A 1 274 ? 15.337 13.394 0.570 1.00 87.56 274 ALA A CA 1
ATOM 2081 C C . ALA A 1 274 ? 15.106 14.084 1.928 1.00 87.56 274 ALA A C 1
ATOM 2083 O O . ALA A 1 274 ? 14.924 15.299 1.970 1.00 87.56 274 ALA A O 1
ATOM 2084 N N . LYS A 1 275 ? 15.125 13.325 3.032 1.00 84.44 275 LYS A N 1
ATOM 2085 C CA . LYS A 1 275 ? 14.971 13.854 4.396 1.00 84.44 275 LYS A CA 1
ATOM 2086 C C . LYS A 1 275 ? 16.247 14.464 4.976 1.00 84.44 275 LYS A C 1
ATOM 2088 O O . LYS A 1 275 ? 16.168 15.041 6.058 1.00 84.44 275 LYS A O 1
ATOM 2093 N N . LYS A 1 276 ? 17.403 14.378 4.297 1.00 82.81 276 LYS A N 1
ATOM 2094 C CA . LYS A 1 276 ? 18.608 15.074 4.769 1.00 82.81 276 LYS A CA 1
ATOM 2095 C C . LYS A 1 276 ? 18.290 16.569 4.880 1.00 82.81 276 LYS A C 1
ATOM 2097 O O . LYS A 1 276 ? 17.905 17.165 3.869 1.00 82.81 276 LYS A O 1
ATOM 2102 N N . PRO A 1 277 ? 18.400 17.169 6.082 1.00 78.31 277 PRO A N 1
ATOM 2103 C CA . PRO A 1 277 ? 18.107 18.578 6.265 1.00 78.31 277 PRO A CA 1
ATOM 2104 C C . PRO A 1 277 ? 18.990 19.341 5.289 1.00 78.31 277 PRO A C 1
ATOM 2106 O O . PRO A 1 277 ? 20.210 19.176 5.290 1.00 78.31 277 PRO A O 1
ATOM 2109 N N . ARG A 1 278 ? 18.371 20.135 4.410 1.00 78.06 278 ARG A N 1
ATOM 2110 C CA . ARG A 1 278 ? 19.121 21.107 3.619 1.00 78.06 278 ARG A CA 1
ATOM 2111 C C . ARG A 1 278 ? 19.737 22.028 4.654 1.00 78.06 278 ARG A C 1
ATOM 2113 O O . ARG A 1 278 ? 19.024 22.825 5.259 1.00 78.06 278 ARG A O 1
ATOM 2120 N N . THR A 1 279 ? 21.025 21.847 4.919 1.00 77.25 279 THR A N 1
ATOM 2121 C CA . THR A 1 279 ? 21.815 22.787 5.694 1.00 77.25 279 THR A CA 1
ATOM 2122 C C . THR A 1 279 ? 21.720 24.096 4.931 1.00 77.25 279 THR A C 1
ATOM 2124 O O . THR A 1 279 ? 22.372 24.301 3.911 1.00 77.25 279 THR A O 1
ATOM 2127 N N . ASN A 1 280 ? 20.783 24.946 5.351 1.00 67.31 280 ASN A N 1
ATOM 2128 C CA . ASN A 1 280 ? 20.678 26.303 4.860 1.00 67.31 280 ASN A CA 1
ATOM 2129 C C . ASN A 1 280 ? 21.950 26.983 5.341 1.00 67.31 280 ASN A C 1
ATOM 2131 O O . ASN A 1 280 ? 22.009 27.463 6.471 1.00 67.31 280 ASN A O 1
ATOM 2135 N N . GLY A 1 281 ? 22.979 26.949 4.496 1.00 65.00 281 GLY A N 1
ATOM 2136 C CA . GLY A 1 281 ? 24.194 27.720 4.652 1.00 65.00 281 GLY A CA 1
ATOM 2137 C C . GLY A 1 281 ? 23.835 29.196 4.601 1.00 65.00 281 GLY A C 1
ATOM 2138 O O . GLY A 1 281 ? 24.014 29.855 3.582 1.00 65.00 281 GLY A O 1
ATOM 2139 N N . LYS A 1 282 ? 23.300 29.722 5.704 1.00 68.94 282 LYS A N 1
ATOM 2140 C CA . LYS A 1 282 ? 23.494 31.119 6.056 1.00 68.94 282 LYS A CA 1
ATOM 2141 C C . LYS A 1 282 ? 24.978 31.235 6.366 1.00 68.94 282 LYS A C 1
ATOM 2143 O O . LYS A 1 282 ? 25.405 30.989 7.488 1.00 68.94 282 LYS A O 1
ATOM 2148 N N . ALA A 1 283 ? 25.758 31.538 5.335 1.00 68.00 283 ALA A N 1
ATOM 2149 C CA . ALA A 1 283 ? 27.055 32.148 5.530 1.00 68.00 283 ALA A CA 1
ATOM 2150 C C . ALA A 1 283 ? 26.798 33.435 6.325 1.00 68.00 283 ALA A C 1
ATOM 2152 O O . ALA A 1 283 ? 26.160 34.354 5.805 1.00 68.00 283 ALA A O 1
ATOM 2153 N N . LEU A 1 284 ? 27.192 33.455 7.601 1.00 67.88 284 LEU A N 1
ATOM 2154 C CA . LEU A 1 284 ? 27.371 34.716 8.309 1.00 67.88 284 LEU A CA 1
ATOM 2155 C C . LEU A 1 284 ? 28.413 35.505 7.505 1.00 67.88 284 LEU A C 1
ATOM 2157 O O . LEU A 1 284 ? 29.512 35.004 7.268 1.00 67.88 284 LEU A O 1
ATOM 2161 N N . LYS A 1 285 ? 28.010 36.678 7.027 1.00 70.81 285 LYS A N 1
ATOM 2162 C CA . LYS A 1 285 ? 28.901 37.729 6.544 1.00 70.81 285 LYS A CA 1
ATOM 2163 C C . LYS A 1 285 ? 28.972 38.797 7.616 1.00 70.81 285 LYS A C 1
ATOM 2165 O O . LYS A 1 285 ? 27.912 39.020 8.246 1.00 70.81 285 LYS A O 1
#

Foldseek 3Di:
DDDDDDDDPPDPPPPPPPPDFDWDQACPPCVRDTDGDDPVVRVVSVVVVVVVVVVVVVVVVVVVVVVCVVVVVPPPPPDDDPDDDDDDDDDDDDPDDDDDDDDDDDDDDDDDDDDDDDDDDDDDDDDDDDDDDDDDDDDDDDDDDDDDDDDDDDDPPPDDPPPPPPPVVPPPPPPQAADDADFLDLDLLNLQVLVVCVVVVRDGPVNSVVCVVPPDPLVQLLSQLLSVQLVVVCVVVVPHTSNNSNVCLVVDDPVSSVVSSVVSVVVVVVVVVVPPPPPPPPPDD